Protein AF-A0AAU9XWK5-F1 (afdb_monomer)

pLDDT: mean 88.06, std 13.57, range [30.92, 97.56]

InterPro domains:
  IPR001293 Zinc finger, TRAF-type [PF02176] (166-225)
  IPR001293 Zinc finger, TRAF-type [PS50145] (111-158)
  IPR001293 Zinc finger, TRAF-type [PS50145] (166-219)
  IPR013083 Zinc finger, RING/FYVE/PHD-type [G3DSA:3.30.40.10] (8-119)
  IPR013083 Zinc finger, RING/FYVE/PHD-type [G3DSA:3.30.40.10] (120-169)
  IPR013083 Zinc finger, RING/FYVE/PHD-type [G3DSA:3.30.40.10] (170-231)
  IPR017907 Zinc finger, RING-type, conserved site [PS00518] (43-52)

Sequence (233 aa):
MAAERNIPELGGYDFEFISVVLKDFECPVCQLTMKDPIQIGGCGHRLCNICLESLFCLFSDFLFVCCCRQPLSRDKIFPDVAFCRQILDLKVKCSHVGCPWTGELRAVQEHQLECLFEMVECPNEGCEEKVTRRDVNNHKITECVWREVSCEYCRVSFIVKNKQQHHNVCQKFPVQCTNNCGLRNIPREKLLAHLRDRCPLTEIDCKYKNLGCQNAFPRTRTKSHLKSHTGSH

Secondary structure (DSSP, 8-state):
-----SS-SSSSB---BSSPPPGGGB-TTT-SB-SSEEEETTT--EEEHHHHHHHHHHS-TT--B-TTSPBP-GGGEEE-HHHHHHHHTSEEE-SSTT---EEEGGGHHHHHHH-TT-EEE--STT---EEETTTHHHIIIII-TT-EEE-TTT--EEEGGGHHHHHHH-TTSEE--TT--S---EEGGGHHHIIIII-TTSEEE-TTGGGT---EEEGGGHHHHHHHSTT--

Foldseek 3Di:
DDDPPPAPPAFAGDFAFPDDDDQLQAAPQPRYREDQWKAQQVPRHIGHPRSLVVLVVPDPDPLSADPVRDDGDPVRIGGPPVSNVVQQQTKGDAPQPPQPDIGGNVCNSVCVVVPQRDFDAAPQPPGRDTDGNVCNVVCQPPPPQSHWDADPFQRDIDRNVCVVVCLVPQQRRFAAAPLPLVGGGARNVCNVVCLPPPRQQRWDAQPCVVVPGGDTGGNVCNVVVCVVCVPVD

Organism: NCBI:txid46732

Solvent-accessible surface area (backbone atoms only — not comparable to full-atom values): 13760 Å² total; per-residue (Å²): 132,81,81,80,68,96,58,66,92,66,52,24,53,87,65,57,55,77,57,89,77,58,72,91,48,36,11,85,81,68,69,24,40,44,32,69,26,28,31,33,69,86,76,68,52,59,32,16,45,64,49,52,54,51,55,58,74,76,47,69,100,84,68,55,57,44,99,84,70,42,78,66,53,78,93,38,55,42,76,32,63,72,59,39,50,58,55,34,64,41,43,26,46,52,89,38,76,88,42,86,55,67,44,37,48,68,51,46,66,65,45,62,77,68,39,48,42,40,76,37,71,46,89,43,74,92,41,85,54,69,38,33,52,68,47,41,63,56,36,54,76,74,65,43,51,48,27,77,44,60,38,92,63,69,59,53,72,44,40,52,75,47,46,66,67,47,55,77,71,39,51,47,34,65,34,58,45,90,73,64,69,76,55,54,76,37,34,45,72,50,42,64,57,38,50,75,76,67,40,49,54,34,70,38,70,43,95,48,38,93,79,70,44,84,57,68,44,38,49,70,47,50,70,58,53,53,68,74,44,73,87,78,120

Nearest PDB structures (foldseek):
  3hcs-assembly1_A  TM=9.320E-01  e=1.630E-15  Homo sapiens
  5vo0-assembly1_D  TM=8.822E-01  e=3.285E-15  Danio rerio
  7l3l-assembly1_A  TM=8.408E-01  e=3.638E-12  Homo sapiens
  5vnz-assembly2_D  TM=9.033E-01  e=1.744E-08  Danio rerio
  3ztg-assembly1_B  TM=7.835E-01  e=3.162E-03  Homo sapiens

Structure (mmCIF, N/CA/C/O backbone):
data_AF-A0AAU9XWK5-F1
#
_entry.id   AF-A0AAU9XWK5-F1
#
loop_
_atom_site.group_PDB
_atom_site.id
_atom_site.type_symbol
_atom_site.label_atom_id
_atom_site.label_alt_id
_atom_site.label_comp_id
_atom_site.label_asym_id
_atom_site.label_entity_id
_atom_site.label_seq_id
_atom_site.pdbx_PDB_ins_code
_atom_site.Cartn_x
_atom_site.Cartn_y
_atom_site.Cartn_z
_atom_site.occupancy
_atom_site.B_iso_or_equiv
_atom_site.auth_seq_i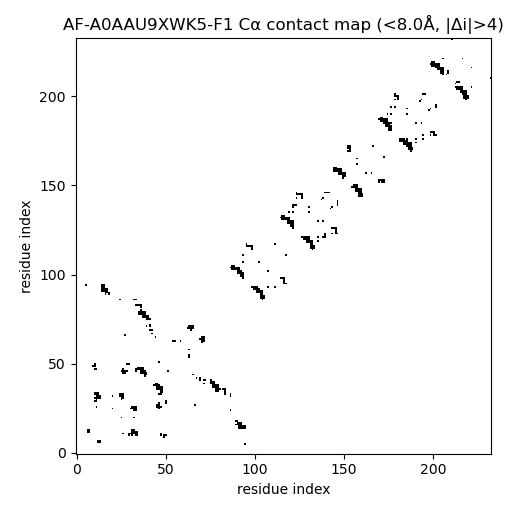d
_atom_site.auth_comp_id
_atom_site.auth_asym_id
_atom_site.auth_atom_id
_atom_site.pdbx_PDB_model_num
ATOM 1 N N . MET A 1 1 ? 3.457 9.914 8.153 1.00 32.53 1 MET A N 1
ATOM 2 C CA . MET A 1 1 ? 2.008 10.153 8.288 1.00 32.53 1 MET A CA 1
ATOM 3 C C . MET A 1 1 ? 1.425 8.845 8.790 1.00 32.53 1 MET A C 1
ATOM 5 O O . MET A 1 1 ? 1.633 7.833 8.137 1.00 32.53 1 MET A O 1
ATOM 9 N N . ALA A 1 2 ? 0.936 8.813 10.029 1.00 30.92 2 ALA A N 1
ATOM 10 C CA . ALA A 1 2 ? 0.584 7.570 10.711 1.00 30.92 2 ALA A CA 1
ATOM 11 C C . ALA A 1 2 ? -0.621 6.914 10.027 1.00 30.92 2 ALA A C 1
ATOM 13 O O . ALA A 1 2 ? -1.613 7.591 9.777 1.00 30.92 2 ALA A O 1
ATOM 14 N N . ALA A 1 3 ? -0.520 5.617 9.725 1.00 36.28 3 ALA A N 1
ATOM 15 C CA . ALA A 1 3 ? -1.668 4.811 9.338 1.00 36.28 3 ALA A CA 1
ATOM 16 C C . ALA A 1 3 ? -2.716 4.934 10.449 1.00 36.28 3 ALA A C 1
ATOM 18 O O . ALA A 1 3 ? -2.440 4.592 11.604 1.00 36.28 3 ALA A O 1
ATOM 19 N N . GLU A 1 4 ? -3.868 5.506 10.106 1.00 37.41 4 GLU A N 1
ATOM 20 C CA . GLU A 1 4 ? -5.014 5.649 10.993 1.00 37.41 4 GLU A CA 1
ATOM 21 C C . GLU A 1 4 ? -5.419 4.252 11.461 1.00 37.41 4 GLU A C 1
ATOM 23 O O . GLU A 1 4 ? -6.027 3.458 10.742 1.00 37.41 4 GLU A O 1
ATOM 28 N N . ARG A 1 5 ? -5.002 3.919 12.682 1.00 42.94 5 ARG A N 1
ATOM 29 C CA . ARG A 1 5 ? -5.463 2.734 13.389 1.00 42.94 5 ARG A CA 1
ATOM 30 C C . ARG A 1 5 ? -6.965 2.931 13.556 1.00 42.94 5 ARG A C 1
ATOM 32 O O . ARG A 1 5 ? -7.367 3.833 14.280 1.00 42.94 5 ARG A O 1
ATOM 39 N N . ASN A 1 6 ? -7.777 2.120 12.879 1.00 44.78 6 ASN A N 1
ATOM 40 C CA . ASN A 1 6 ? -9.242 2.113 12.983 1.00 44.78 6 ASN A CA 1
ATOM 41 C C . ASN A 1 6 ? -9.699 1.588 14.359 1.00 44.78 6 ASN A C 1
ATOM 43 O O . ASN A 1 6 ? -10.381 0.572 14.475 1.00 44.78 6 ASN A O 1
ATOM 47 N N . ILE A 1 7 ? -9.257 2.255 15.419 1.00 48.97 7 ILE A N 1
ATOM 48 C CA . ILE A 1 7 ? -9.802 2.178 16.761 1.00 48.97 7 ILE A CA 1
ATOM 49 C C . ILE A 1 7 ? -10.275 3.604 17.028 1.00 48.97 7 ILE A C 1
ATOM 51 O O . ILE A 1 7 ? -9.425 4.494 17.037 1.00 48.97 7 ILE A O 1
ATOM 55 N N . PRO A 1 8 ? -11.577 3.852 17.242 1.00 51.12 8 PRO A N 1
ATOM 56 C CA . PRO A 1 8 ? -12.050 5.193 17.557 1.00 51.12 8 PRO A CA 1
ATOM 57 C C . PRO A 1 8 ? -11.230 5.776 18.719 1.00 51.12 8 PRO A C 1
ATOM 59 O O . PRO A 1 8 ? -11.140 5.188 19.808 1.00 51.12 8 PRO A O 1
ATOM 62 N N . GLU A 1 9 ? -10.569 6.909 18.451 1.00 58.81 9 GLU A N 1
ATOM 63 C CA . GLU A 1 9 ? -9.772 7.649 19.439 1.00 58.81 9 GLU A CA 1
ATOM 64 C C . GLU A 1 9 ? -10.664 8.221 20.550 1.00 58.81 9 GLU A C 1
ATOM 66 O O . GLU A 1 9 ? -10.200 8.463 21.662 1.00 58.81 9 GLU A O 1
ATOM 71 N N . LEU A 1 10 ? -11.965 8.365 20.274 1.00 72.00 10 LEU A N 1
ATOM 72 C CA . LEU A 1 10 ? -12.962 8.926 21.174 1.00 72.00 10 LEU A CA 1
ATOM 73 C C . LEU A 1 10 ? -14.162 7.982 21.308 1.00 72.00 10 LEU A C 1
ATOM 75 O O . LEU A 1 10 ? -14.710 7.509 20.317 1.00 72.00 10 LEU A O 1
ATOM 79 N N . GLY A 1 11 ? -14.610 7.757 22.545 1.00 85.06 11 GLY A N 1
ATOM 80 C CA . GLY A 1 11 ? -15.842 7.020 22.830 1.00 85.06 11 GLY A CA 1
ATOM 81 C C . GLY A 1 11 ? -15.673 5.503 22.967 1.00 85.06 11 GLY A C 1
ATOM 82 O O . GLY A 1 11 ? -14.698 5.025 23.545 1.00 85.06 11 GLY A O 1
ATOM 83 N N . GLY A 1 12 ? -16.708 4.767 22.553 1.00 91.44 12 GLY A N 1
ATOM 84 C CA . GLY A 1 12 ? -16.797 3.307 22.644 1.00 91.44 12 GLY A CA 1
ATOM 85 C C . GLY A 1 12 ? -16.251 2.595 21.404 1.00 91.44 12 GLY A C 1
ATOM 86 O O . GLY A 1 12 ? -15.679 3.217 20.518 1.00 91.44 12 GLY A O 1
ATOM 87 N N . TYR A 1 13 ? -16.421 1.279 21.343 1.00 92.88 13 TYR A N 1
ATOM 88 C CA . TYR A 1 13 ? -16.067 0.456 20.194 1.00 92.88 13 TYR A CA 1
ATOM 89 C C . TYR A 1 13 ? -17.081 0.620 19.059 1.00 92.88 13 TYR A C 1
ATOM 91 O O . TYR A 1 13 ? -18.258 0.300 19.227 1.00 92.88 13 TYR A O 1
ATOM 99 N N . ASP A 1 14 ? -16.591 1.057 17.902 1.00 91.00 14 ASP A N 1
ATOM 100 C CA . ASP A 1 14 ? -17.349 1.195 16.657 1.00 91.00 14 ASP A CA 1
ATOM 101 C C . ASP A 1 14 ? -16.942 0.084 15.676 1.00 91.00 14 ASP A C 1
ATOM 103 O O . ASP A 1 14 ? -16.114 0.265 14.784 1.00 91.00 14 ASP A O 1
ATOM 107 N N . PHE A 1 15 ? -17.447 -1.122 15.929 1.00 92.44 15 PHE A N 1
ATOM 108 C CA . PHE A 1 15 ? -17.231 -2.292 15.079 1.00 92.44 15 PHE A CA 1
ATOM 109 C C . PHE A 1 15 ? -18.569 -2.909 14.692 1.00 92.44 15 PHE A C 1
ATOM 111 O O . PHE A 1 15 ? -19.551 -2.827 15.429 1.00 92.44 15 PHE A O 1
ATOM 118 N N . GLU A 1 16 ? -18.591 -3.611 13.562 1.00 92.94 16 GLU A N 1
ATOM 119 C CA . GLU A 1 16 ? -19.740 -4.429 13.197 1.00 92.94 16 GLU A CA 1
ATOM 120 C C . GLU A 1 16 ? -19.721 -5.734 14.010 1.00 92.94 16 GLU A C 1
ATOM 122 O O . GLU A 1 16 ? -18.931 -6.650 13.751 1.00 92.94 16 GLU A O 1
ATOM 127 N N . PHE A 1 17 ? -20.587 -5.816 15.020 1.00 94.06 17 PHE A N 1
ATOM 128 C CA . PHE A 1 17 ? -20.754 -7.007 15.851 1.00 94.06 17 PHE A CA 1
ATOM 129 C C . PHE A 1 17 ? -21.547 -8.093 15.115 1.00 94.06 17 PHE A C 1
ATOM 131 O O . PHE A 1 17 ? -22.505 -7.818 14.397 1.00 94.06 17 PHE A O 1
ATOM 138 N N . ILE A 1 18 ? -21.151 -9.353 15.306 1.00 92.75 18 ILE A N 1
ATOM 139 C CA . ILE A 1 18 ? -21.811 -10.506 14.669 1.00 92.75 18 ILE A CA 1
ATOM 140 C C . ILE A 1 18 ? -23.158 -10.797 15.334 1.00 92.75 18 ILE A C 1
ATOM 142 O O . ILE A 1 18 ? -24.130 -11.151 14.670 1.00 92.75 18 ILE A O 1
ATOM 146 N N . SER A 1 19 ? -23.200 -10.684 16.659 1.00 87.50 19 SER A N 1
ATOM 147 C CA . SER A 1 19 ? -24.406 -10.837 17.464 1.00 87.50 19 SER A CA 1
ATOM 148 C C . SER A 1 19 ? -24.965 -9.474 17.847 1.00 87.50 19 SER A C 1
ATOM 150 O O . SER A 1 19 ? -24.207 -8.523 18.027 1.00 87.50 19 SER A O 1
ATOM 152 N N . VAL A 1 20 ? -26.282 -9.406 18.048 1.00 85.31 20 VAL A N 1
ATOM 153 C CA . VAL A 1 20 ? -26.932 -8.217 18.611 1.00 85.31 20 VAL A CA 1
ATOM 154 C C . VAL A 1 20 ? -26.298 -7.908 19.966 1.00 85.31 20 VAL 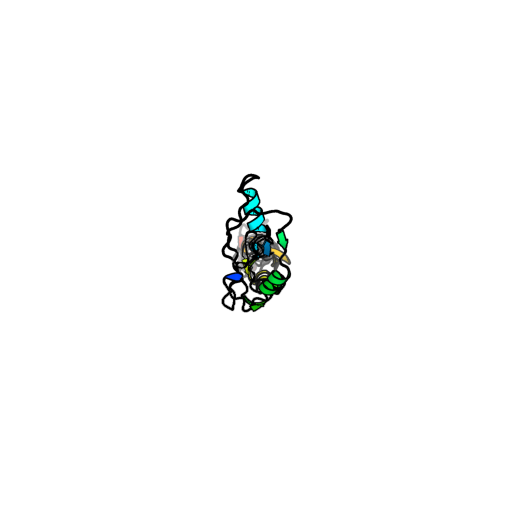A C 1
ATOM 156 O O . VAL A 1 20 ? -26.318 -8.744 20.871 1.00 85.31 20 VAL A O 1
ATOM 159 N N . VAL A 1 21 ? -25.714 -6.718 20.085 1.00 86.31 21 VAL A N 1
ATOM 160 C CA . VAL A 1 21 ? -25.165 -6.222 21.346 1.00 86.31 21 VAL A CA 1
ATOM 161 C C . VAL A 1 21 ? -26.333 -5.846 22.252 1.00 86.31 21 VAL A C 1
ATOM 163 O O . VAL A 1 21 ? -27.292 -5.207 21.822 1.00 86.31 21 VAL A O 1
ATOM 166 N N . LEU A 1 22 ? -26.290 -6.294 23.505 1.00 88.25 22 LEU A N 1
ATOM 167 C CA . LEU A 1 22 ? -27.306 -5.922 24.485 1.00 88.25 22 LEU A CA 1
ATOM 168 C C . LEU A 1 22 ? -27.166 -4.435 24.813 1.00 88.25 22 LEU A C 1
ATOM 170 O O . LEU A 1 22 ? -26.053 -3.957 25.011 1.00 88.25 22 LEU A O 1
ATOM 174 N N . LYS A 1 23 ? -28.289 -3.727 24.969 1.00 85.69 23 LYS A N 1
ATOM 175 C CA . LYS A 1 23 ? -28.291 -2.296 25.330 1.00 85.69 23 LYS A CA 1
ATOM 176 C C . LYS A 1 23 ? -27.493 -1.986 26.597 1.00 85.69 23 LYS A C 1
ATOM 178 O O . LYS A 1 23 ? -26.931 -0.908 26.719 1.00 85.69 23 LYS A O 1
ATOM 183 N N . ASP A 1 24 ? -27.389 -2.945 27.514 1.00 88.69 24 ASP A N 1
ATOM 184 C CA . ASP A 1 24 ? -26.611 -2.802 28.749 1.00 88.69 24 ASP A CA 1
ATOM 185 C C . ASP A 1 24 ? -25.104 -2.606 28.499 1.00 88.69 24 ASP A C 1
ATOM 187 O O . ASP A 1 24 ? -24.392 -2.129 29.381 1.00 88.69 24 ASP A O 1
ATOM 191 N N . PHE A 1 25 ? -24.614 -2.968 27.308 1.00 92.50 25 PHE A N 1
ATOM 192 C CA . PHE A 1 25 ? -23.223 -2.829 26.874 1.00 92.50 25 PHE A CA 1
ATOM 193 C C . PHE A 1 25 ? -22.971 -1.487 26.180 1.00 92.50 25 PHE A C 1
ATOM 195 O O . PHE A 1 25 ? -21.814 -1.125 25.970 1.00 92.50 25 PHE A O 1
ATOM 202 N N . GLU A 1 26 ? -24.019 -0.729 25.854 1.00 92.81 26 GLU A N 1
ATOM 203 C CA . GLU A 1 26 ? -23.918 0.569 25.195 1.00 92.81 26 GLU A CA 1
ATOM 204 C C . GLU A 1 26 ? -23.666 1.681 26.213 1.00 92.81 26 GLU A C 1
ATOM 206 O O . GLU A 1 26 ? -24.309 1.782 27.258 1.00 92.81 26 GLU A O 1
ATOM 211 N N . CYS A 1 27 ? -22.722 2.562 25.900 1.00 91.75 27 CYS A N 1
ATOM 212 C CA . CYS A 1 27 ? -22.455 3.726 26.723 1.00 91.75 27 CYS A CA 1
ATOM 213 C C . CYS A 1 27 ? -23.606 4.739 26.601 1.00 91.75 27 CYS A C 1
ATOM 215 O O . CYS A 1 27 ? -23.895 5.182 25.490 1.00 91.75 27 CYS A O 1
ATOM 217 N N . PRO A 1 28 ? -24.173 5.246 27.710 1.00 88.19 28 PRO A N 1
ATOM 218 C CA . PRO A 1 28 ? -25.231 6.260 27.654 1.00 88.19 28 PRO A CA 1
ATOM 219 C C . PRO A 1 28 ? -24.813 7.598 27.020 1.00 88.19 28 PRO A C 1
ATOM 221 O O . PRO A 1 28 ? -25.671 8.405 26.678 1.00 88.19 28 PRO A O 1
ATOM 224 N N . VAL A 1 29 ? -23.504 7.858 26.908 1.00 87.25 29 VAL A N 1
ATOM 225 C CA . VAL A 1 29 ? -22.950 9.122 26.398 1.00 87.25 29 VAL A CA 1
ATOM 226 C C . VAL A 1 29 ? -22.653 9.034 24.903 1.00 87.25 29 VAL A C 1
ATOM 228 O O . VAL A 1 29 ? -23.175 9.835 24.137 1.00 87.25 29 VAL A O 1
ATOM 231 N N . CYS A 1 30 ? -21.820 8.076 24.480 1.00 90.00 30 CYS A N 1
ATOM 232 C CA . CYS A 1 30 ? -21.438 7.937 23.070 1.00 90.00 30 CYS A CA 1
ATOM 233 C C . CYS A 1 30 ? -22.330 6.979 22.274 1.00 90.00 30 CYS A C 1
ATOM 235 O O . CYS A 1 30 ? -22.186 6.924 21.061 1.00 90.00 30 CYS A O 1
ATOM 237 N N . GLN A 1 31 ? -23.227 6.235 22.934 1.00 90.50 31 GLN A N 1
ATOM 238 C CA . GLN A 1 31 ? -24.150 5.268 22.317 1.00 90.50 31 GLN A CA 1
ATOM 239 C C . GLN A 1 31 ? -23.459 4.128 21.548 1.00 90.50 31 GLN A C 1
ATOM 241 O O . GLN A 1 31 ? -24.086 3.430 20.761 1.00 90.50 31 GLN A O 1
ATOM 246 N N . LEU A 1 32 ? -22.168 3.917 21.808 1.00 92.88 32 LEU A N 1
ATOM 247 C CA . LEU A 1 32 ? -21.373 2.809 21.280 1.00 92.88 32 LEU A CA 1
ATOM 248 C C . LEU A 1 32 ? -21.137 1.762 22.371 1.00 92.88 32 LEU A C 1
ATOM 250 O O . LEU A 1 32 ? -21.211 2.075 23.564 1.00 92.88 32 LEU A O 1
ATOM 254 N N . THR A 1 33 ? -20.778 0.539 21.976 1.00 94.00 33 THR A N 1
ATOM 255 C CA . THR A 1 33 ? -20.351 -0.515 22.908 1.00 94.00 33 THR A CA 1
ATOM 256 C C . THR A 1 33 ? -19.212 0.002 23.788 1.00 94.00 33 THR A C 1
ATOM 258 O O . THR A 1 33 ? -18.216 0.514 23.280 1.00 94.00 33 THR A O 1
ATOM 261 N N . MET A 1 34 ? -19.341 -0.084 25.111 1.00 94.31 34 MET A N 1
ATOM 262 C CA . MET A 1 34 ? -18.431 0.600 26.032 1.00 94.31 34 MET A CA 1
ATOM 263 C C . MET A 1 34 ? -16.969 0.168 25.860 1.00 94.31 34 MET A C 1
ATOM 265 O O . MET A 1 34 ? -16.649 -1.015 25.878 1.00 94.31 34 MET A O 1
ATOM 269 N N . LYS A 1 35 ? -16.064 1.143 25.763 1.00 93.62 35 LYS A N 1
ATOM 270 C CA . LYS A 1 35 ? -14.610 0.945 25.771 1.00 93.62 35 LYS A CA 1
ATOM 271 C C . LYS A 1 35 ? -14.056 1.407 27.109 1.00 93.62 35 LYS A C 1
ATOM 273 O O . LYS A 1 35 ? -14.412 2.494 27.567 1.00 93.62 35 LYS A O 1
ATOM 278 N N . ASP A 1 36 ? -13.218 0.576 27.724 1.00 93.38 36 ASP A N 1
ATOM 279 C CA . ASP A 1 36 ? -12.669 0.802 29.066 1.00 93.38 36 ASP A CA 1
ATOM 280 C C . ASP A 1 36 ? -13.770 1.228 30.064 1.00 93.38 36 ASP A C 1
ATOM 282 O O . ASP A 1 36 ? -13.761 2.360 30.558 1.00 93.38 36 ASP A O 1
ATOM 286 N N . PRO A 1 37 ? -14.790 0.375 30.298 1.00 94.88 37 PRO A N 1
ATOM 287 C CA . PRO A 1 37 ? -15.948 0.743 31.099 1.00 94.88 37 PRO A CA 1
ATOM 288 C C . PRO A 1 37 ? -15.548 1.061 32.541 1.00 94.88 37 PRO A C 1
ATOM 290 O O . PRO A 1 37 ? -14.837 0.297 33.198 1.00 94.88 37 PRO A O 1
ATOM 293 N N . ILE A 1 38 ? -16.073 2.166 33.054 1.00 93.00 38 ILE A N 1
ATOM 294 C CA . ILE A 1 38 ? -16.048 2.510 34.474 1.00 93.00 38 ILE A CA 1
ATOM 295 C C . ILE A 1 38 ? -17.432 2.267 35.066 1.00 93.00 38 ILE A C 1
ATOM 297 O O . ILE A 1 38 ? -18.440 2.417 34.375 1.00 93.00 38 ILE A O 1
ATOM 301 N N . GLN A 1 39 ? -17.490 1.898 36.341 1.00 93.25 39 GLN A N 1
ATOM 302 C CA . GLN A 1 39 ? -18.717 1.765 37.113 1.00 93.25 39 GLN A CA 1
ATOM 303 C C . GLN A 1 39 ? -18.740 2.811 38.228 1.00 93.25 39 GLN A C 1
ATOM 305 O O . GLN A 1 39 ? -17.781 2.977 38.985 1.00 93.25 39 GLN A O 1
ATOM 310 N N . ILE A 1 40 ? -19.872 3.502 38.351 1.00 89.44 40 ILE A N 1
ATOM 311 C CA . ILE A 1 40 ? -20.119 4.462 39.424 1.00 89.44 40 ILE A CA 1
ATOM 312 C C . ILE A 1 40 ? -20.741 3.709 40.600 1.00 89.44 40 ILE A C 1
ATOM 314 O O . ILE A 1 40 ? -21.925 3.377 40.581 1.00 89.44 40 ILE A O 1
ATOM 318 N N . GLY A 1 41 ? -19.975 3.467 41.660 1.00 85.69 41 GLY A N 1
ATOM 319 C CA . GLY A 1 41 ? -20.411 2.703 42.832 1.00 85.69 41 GLY A CA 1
ATOM 320 C C . GLY A 1 41 ? -21.619 3.300 43.564 1.00 85.69 41 GLY A C 1
ATOM 321 O O . GLY A 1 41 ? -22.359 2.574 44.216 1.00 85.69 41 GLY A O 1
ATOM 322 N N . GLY A 1 42 ? -21.867 4.609 43.428 1.00 82.38 42 GLY A N 1
ATOM 323 C CA . GLY A 1 42 ? -23.034 5.268 44.024 1.00 82.38 42 GLY A CA 1
ATOM 324 C C . GLY A 1 42 ? -24.382 4.889 43.395 1.00 82.38 42 GLY A C 1
ATOM 325 O O . GLY A 1 42 ? -25.404 4.994 44.064 1.00 82.38 42 GLY A O 1
ATOM 326 N N . CYS A 1 43 ? -24.405 4.459 42.129 1.00 86.25 43 CYS A N 1
ATOM 327 C CA . CYS A 1 43 ? -25.651 4.197 41.396 1.00 86.25 43 CYS A CA 1
ATOM 328 C C . CYS A 1 43 ? -25.598 2.998 40.436 1.00 86.25 43 CYS A C 1
ATOM 330 O O . CYS A 1 43 ? -26.586 2.725 39.761 1.00 86.25 43 CYS A O 1
ATOM 332 N N . GLY A 1 44 ? -24.456 2.318 40.322 1.00 87.19 44 GLY A N 1
ATOM 333 C CA . GLY A 1 44 ? -24.253 1.135 39.486 1.00 87.19 44 GLY A CA 1
ATOM 334 C C . GLY A 1 44 ? -24.153 1.384 37.977 1.00 87.19 44 GLY A C 1
ATOM 335 O O . GLY A 1 44 ? -23.945 0.424 37.242 1.00 87.19 44 GLY A O 1
ATOM 336 N N . HIS A 1 45 ? -24.277 2.628 37.504 1.00 89.25 45 HIS A N 1
ATOM 337 C CA . HIS A 1 45 ? -24.220 2.942 36.073 1.00 89.25 45 HIS A CA 1
ATOM 338 C C . HIS A 1 45 ? -22.809 2.786 35.509 1.00 89.25 45 HIS A C 1
ATOM 340 O O . HIS A 1 45 ? -21.819 3.016 36.212 1.00 89.25 45 HIS A O 1
ATOM 346 N N . ARG A 1 46 ? -22.748 2.437 34.221 1.00 92.56 46 ARG A N 1
ATOM 347 C CA . ARG A 1 46 ? -21.509 2.239 33.473 1.00 92.56 46 ARG A CA 1
ATOM 348 C C . ARG A 1 46 ? -21.410 3.187 32.288 1.00 92.56 46 ARG A C 1
ATOM 350 O O . ARG A 1 46 ? -22.419 3.538 31.680 1.00 92.56 46 ARG A O 1
ATOM 357 N N . LEU A 1 47 ? -20.190 3.604 31.975 1.00 91.69 47 LEU A N 1
ATOM 358 C CA . LEU A 1 47 ? -19.866 4.410 30.801 1.00 91.69 47 LEU A CA 1
ATOM 359 C C . LEU A 1 47 ? -18.403 4.202 30.401 1.00 91.69 47 LEU A C 1
ATOM 361 O O . LEU A 1 47 ? -17.626 3.657 31.179 1.00 91.69 47 LEU A O 1
ATOM 365 N N . CYS A 1 48 ? -18.012 4.637 29.202 1.00 93.06 48 CYS A N 1
ATOM 366 C CA . CYS A 1 48 ? -16.604 4.628 28.808 1.00 93.06 48 CYS A CA 1
ATOM 367 C C . CYS A 1 48 ? -15.793 5.581 29.693 1.00 93.06 48 CYS A C 1
ATOM 369 O O . CYS A 1 48 ? -16.268 6.678 30.003 1.00 93.06 48 CYS A O 1
ATOM 371 N N . ASN A 1 49 ? -14.545 5.224 29.999 1.00 91.44 49 ASN A N 1
ATOM 372 C CA . ASN A 1 49 ? -13.626 6.094 30.734 1.00 91.44 49 ASN A CA 1
ATOM 373 C C . ASN A 1 49 ? -13.501 7.490 30.088 1.00 91.44 49 ASN A C 1
ATOM 375 O O . ASN A 1 49 ? -13.714 8.509 30.735 1.00 91.44 49 ASN A O 1
ATOM 379 N N . ILE A 1 50 ? -13.282 7.545 28.769 1.00 89.69 50 ILE A N 1
ATOM 380 C CA . ILE A 1 50 ? -13.155 8.813 28.023 1.00 89.69 50 ILE A CA 1
ATOM 381 C C . ILE A 1 50 ? -14.453 9.636 28.072 1.00 89.69 50 ILE A C 1
ATOM 383 O O . ILE A 1 50 ? -14.417 10.865 28.155 1.00 89.69 50 ILE A O 1
ATOM 387 N N . CYS A 1 51 ? -15.614 8.976 28.045 1.00 87.94 51 CYS A N 1
ATOM 388 C CA . CYS A 1 51 ? -16.903 9.657 28.154 1.00 87.94 51 CYS A CA 1
ATOM 389 C C . CYS A 1 51 ? -17.115 10.250 29.550 1.00 87.94 51 CYS A C 1
ATOM 391 O O . CYS A 1 51 ? -17.670 11.340 29.657 1.00 87.94 51 CYS A O 1
ATOM 393 N N . LEU A 1 52 ? -16.656 9.570 30.605 1.00 86.31 52 LEU A N 1
ATOM 394 C CA . LEU A 1 52 ? -16.690 10.106 31.963 1.00 86.31 52 LEU A CA 1
ATOM 395 C C . LEU A 1 52 ? -15.783 11.336 32.086 1.00 86.31 52 LEU A C 1
ATOM 397 O O . LEU A 1 52 ? -16.226 12.368 32.580 1.00 86.31 52 LEU A O 1
ATOM 401 N N . GLU A 1 53 ? -14.543 11.245 31.604 1.00 83.88 53 GLU A N 1
ATOM 402 C CA . GLU A 1 53 ? -13.600 12.371 31.619 1.00 83.88 53 GLU A CA 1
ATOM 403 C C . GLU A 1 53 ? -14.143 13.576 30.841 1.00 83.88 53 GLU A C 1
ATOM 405 O O . GLU A 1 53 ? -14.065 14.711 31.304 1.00 83.88 53 GLU A O 1
ATOM 410 N N . SER A 1 54 ? -14.814 13.332 29.713 1.00 82.25 54 SER A N 1
ATOM 411 C CA . SER A 1 54 ? -15.477 14.391 28.943 1.00 82.25 54 SER A CA 1
ATOM 412 C C . SER A 1 54 ? -16.586 15.086 29.744 1.00 82.25 54 SER A C 1
ATOM 414 O O . SER A 1 54 ? -16.721 16.306 29.676 1.00 82.25 54 SER A O 1
ATOM 416 N N . LEU A 1 55 ? -17.360 14.341 30.544 1.00 77.19 55 LEU A N 1
ATOM 417 C CA . LEU A 1 55 ? -18.347 14.931 31.455 1.00 77.19 55 LEU A CA 1
ATOM 418 C C . LEU A 1 55 ? -17.673 15.755 32.560 1.00 77.19 55 LEU A C 1
ATOM 420 O O . LEU A 1 55 ? -18.201 16.799 32.934 1.00 77.19 55 LEU A O 1
ATOM 424 N N . PHE A 1 56 ? -16.500 15.345 33.053 1.00 74.50 56 PHE A N 1
ATOM 425 C CA . PHE A 1 56 ? -15.747 16.152 34.016 1.00 74.50 56 PHE A CA 1
ATOM 426 C C . PHE A 1 56 ? -15.251 17.475 33.425 1.00 74.50 56 PHE A C 1
ATOM 428 O O . PHE A 1 56 ? -15.242 18.482 34.125 1.00 74.50 56 PHE A O 1
ATOM 435 N N . CYS A 1 57 ? -14.867 17.500 32.148 1.00 68.12 57 CYS A N 1
ATOM 436 C CA . CYS A 1 57 ? -14.368 18.712 31.497 1.00 68.12 57 CYS A CA 1
ATOM 437 C C . CYS A 1 57 ? -15.461 19.739 31.156 1.00 68.12 57 CYS A C 1
ATOM 439 O O . CYS A 1 57 ? -15.164 20.927 31.053 1.00 68.12 57 CYS A O 1
ATOM 441 N N . LEU A 1 58 ? -16.707 19.305 30.942 1.00 62.03 58 LEU A N 1
ATOM 442 C CA . LEU A 1 58 ? -17.790 20.171 30.452 1.00 62.03 58 LEU A CA 1
ATOM 443 C C . LEU A 1 58 ? -18.587 20.874 31.561 1.00 62.03 58 LEU A C 1
ATOM 445 O O . LEU A 1 58 ? -19.285 21.849 31.281 1.00 62.03 58 LEU A O 1
ATOM 449 N N . PHE A 1 59 ? -18.495 20.409 32.807 1.00 60.28 59 PHE A N 1
ATOM 450 C CA . PHE A 1 59 ? -19.262 20.948 33.930 1.00 60.28 59 PHE A CA 1
ATOM 451 C C . PHE A 1 59 ? -18.322 21.453 35.034 1.00 60.28 59 PHE A C 1
ATOM 453 O O . PHE A 1 59 ? -17.407 20.751 35.449 1.00 60.28 59 PHE A O 1
ATOM 460 N N . SER A 1 60 ? -18.546 22.687 35.503 1.00 54.75 60 SER A N 1
ATOM 461 C CA . SER A 1 60 ? -17.798 23.286 36.621 1.00 54.75 60 SER A CA 1
ATOM 462 C C . SER A 1 60 ? -18.003 22.488 37.920 1.00 54.75 60 SER A C 1
ATOM 464 O O . SER A 1 60 ? -19.045 21.854 38.098 1.00 54.75 60 SER A O 1
ATOM 466 N N . ASP A 1 61 ? -17.014 22.571 38.821 1.00 54.94 61 ASP A N 1
ATOM 467 C CA . ASP A 1 61 ? -16.733 21.739 40.013 1.00 54.94 61 ASP A CA 1
ATOM 468 C C . ASP A 1 61 ? -17.888 21.327 40.958 1.00 54.94 61 ASP A C 1
ATOM 470 O O . ASP A 1 61 ? -17.665 20.540 41.875 1.00 54.94 61 ASP A O 1
ATOM 474 N N . PHE A 1 62 ? -19.121 21.806 40.780 1.00 50.00 62 PHE A N 1
ATOM 475 C CA . PHE A 1 62 ? -20.190 21.679 41.778 1.00 50.00 62 PHE A CA 1
ATOM 476 C C . PHE A 1 62 ? -21.444 20.896 41.353 1.00 50.00 62 PHE A C 1
ATOM 478 O O . PHE A 1 62 ? -22.320 20.687 42.190 1.00 50.00 62 PHE A O 1
ATOM 485 N N . LEU A 1 63 ? -21.552 20.417 40.108 1.00 54.09 63 LEU A N 1
ATOM 486 C CA . LEU A 1 63 ? -22.765 19.744 39.599 1.00 54.09 63 LEU A CA 1
ATOM 487 C C . LEU A 1 63 ? -22.447 18.499 38.751 1.00 54.09 63 LEU A C 1
ATOM 489 O O . LEU A 1 63 ? -23.037 18.277 37.694 1.00 54.09 63 LEU A O 1
ATOM 493 N N . PHE A 1 64 ? -21.529 17.646 39.213 1.00 62.09 64 PHE A N 1
ATOM 494 C CA . PHE A 1 64 ? -21.299 16.355 38.564 1.00 62.09 64 PHE A CA 1
ATOM 495 C C . PHE A 1 64 ? -22.444 15.402 38.864 1.00 62.09 64 PHE A C 1
ATOM 497 O O . PHE A 1 64 ? -22.600 14.890 39.974 1.00 62.09 64 PHE A O 1
ATOM 504 N N . VAL A 1 65 ? -23.257 15.180 37.845 1.00 63.09 65 VAL A N 1
ATOM 505 C CA . VAL A 1 65 ? -24.514 14.473 37.972 1.00 63.09 65 VAL A CA 1
ATOM 506 C C . VAL A 1 65 ? -24.501 13.310 36.985 1.00 63.09 65 VAL A C 1
ATOM 508 O O . VAL A 1 65 ? -24.388 13.498 35.777 1.00 63.09 65 VAL A O 1
ATOM 511 N N . CYS A 1 66 ? -24.590 12.089 37.513 1.00 67.94 66 CYS A N 1
ATOM 512 C CA . CYS A 1 66 ? -24.741 10.876 36.713 1.00 67.94 66 CYS A CA 1
ATOM 513 C C . CYS A 1 66 ? -26.010 10.963 35.840 1.00 67.94 66 CYS A C 1
ATOM 515 O O . CYS A 1 66 ? -26.934 11.711 36.160 1.00 67.94 66 CYS A O 1
ATOM 517 N N . CYS A 1 67 ? -26.136 10.137 34.797 1.00 72.12 67 CYS A N 1
ATOM 518 C CA . CYS A 1 67 ? -27.364 10.036 33.996 1.00 72.12 67 CYS A CA 1
ATOM 519 C C . CYS A 1 67 ? -28.629 9.769 34.841 1.00 72.12 67 CYS A C 1
ATOM 521 O O . CYS A 1 67 ? -29.727 10.158 34.452 1.00 72.12 67 CYS A O 1
ATOM 523 N N . CYS A 1 68 ? -28.481 9.185 36.035 1.00 74.31 68 CYS A N 1
ATOM 524 C CA . CYS A 1 68 ? -29.554 8.979 37.014 1.00 74.31 68 CYS A CA 1
ATOM 525 C C . CYS A 1 68 ? -29.760 10.129 38.017 1.00 74.31 68 CYS A C 1
ATOM 527 O O . CYS A 1 68 ? -30.422 9.964 39.040 1.00 74.31 68 CYS A O 1
ATOM 529 N N . ARG A 1 69 ? -29.179 11.297 37.747 1.00 75.00 69 ARG A N 1
ATOM 530 C CA . ARG A 1 69 ? -29.233 12.500 38.582 1.00 75.00 69 ARG A CA 1
ATOM 531 C C . ARG A 1 69 ? -28.567 12.403 39.963 1.00 75.00 69 ARG A C 1
ATOM 533 O O . ARG A 1 69 ? -28.804 13.247 40.822 1.00 75.00 69 ARG A O 1
ATOM 540 N N . GLN A 1 70 ? -27.722 11.393 40.172 1.00 74.94 70 GLN A N 1
ATOM 541 C CA . GLN A 1 70 ? -26.989 11.195 41.425 1.00 74.94 70 GLN A CA 1
ATOM 542 C C . GLN A 1 70 ? -25.643 11.940 41.425 1.00 74.94 70 GLN A C 1
ATOM 544 O O . GLN A 1 70 ? -24.991 11.972 40.375 1.00 74.94 70 GLN A O 1
ATOM 549 N N . PRO A 1 71 ? -25.195 12.486 42.575 1.00 74.25 71 PRO A N 1
ATOM 550 C CA . PRO A 1 71 ? -23.885 13.119 42.694 1.00 74.25 71 PRO A CA 1
ATOM 551 C C . PRO A 1 71 ? -22.756 12.137 42.371 1.00 74.25 71 PRO A C 1
ATOM 553 O O . PRO A 1 71 ? -22.721 11.020 42.897 1.00 74.25 71 PRO A O 1
ATOM 556 N N . LEU A 1 72 ? -21.814 12.557 41.532 1.00 75.06 72 LEU A N 1
ATOM 557 C CA . LEU A 1 72 ? -20.596 11.801 41.260 1.00 75.06 72 LEU A CA 1
ATOM 558 C C . LEU A 1 72 ? -19.523 12.165 42.290 1.00 75.06 72 LEU A C 1
ATOM 560 O O . LEU A 1 72 ? -19.184 13.329 42.471 1.00 75.06 72 LEU A O 1
ATOM 564 N N . SER A 1 73 ? -18.958 11.153 42.943 1.00 77.94 73 SER A N 1
ATOM 565 C CA . SER A 1 73 ? -17.762 11.279 43.781 1.00 77.94 73 SER A CA 1
ATOM 566 C C . SER A 1 73 ? -16.655 10.472 43.123 1.00 77.94 73 SER A C 1
ATOM 568 O O . SER A 1 73 ? -16.863 9.296 42.818 1.00 77.94 73 SER A O 1
ATOM 570 N N . ARG A 1 74 ? -15.494 11.099 42.892 1.00 79.19 74 ARG A N 1
ATOM 571 C CA . ARG A 1 74 ? -14.340 10.452 42.245 1.00 79.19 74 ARG A CA 1
ATOM 572 C C . ARG A 1 74 ? -13.885 9.202 43.007 1.00 79.19 74 ARG A C 1
ATOM 574 O O . ARG A 1 74 ? -13.531 8.216 42.376 1.00 79.19 74 ARG A O 1
ATOM 581 N N . ASP A 1 75 ? -14.019 9.194 44.333 1.00 83.81 75 ASP A N 1
ATOM 582 C CA . ASP A 1 75 ? -13.686 8.051 45.198 1.00 83.81 75 ASP A CA 1
ATOM 583 C C . ASP A 1 75 ? -14.615 6.840 45.018 1.00 83.81 75 ASP A C 1
ATOM 585 O O . ASP A 1 75 ? -14.335 5.754 45.519 1.00 83.81 75 ASP A O 1
ATOM 589 N N . LYS A 1 76 ? -15.749 7.018 44.328 1.00 85.56 76 LYS A N 1
ATOM 590 C CA . LYS A 1 76 ? -16.735 5.966 44.048 1.00 85.56 76 LYS A CA 1
ATOM 591 C C . LYS A 1 76 ? -16.731 5.531 42.583 1.00 85.56 76 LYS A C 1
ATOM 593 O O . LYS A 1 76 ? -17.720 4.956 42.130 1.00 85.56 76 LYS A O 1
ATOM 598 N N . ILE A 1 77 ? -15.675 5.828 41.833 1.00 89.50 77 ILE A N 1
ATOM 599 C CA . ILE A 1 77 ? -15.549 5.480 40.417 1.00 89.50 77 ILE A CA 1
ATOM 600 C C . ILE A 1 77 ? -14.457 4.434 40.271 1.00 89.50 77 ILE A C 1
ATOM 602 O O . ILE A 1 77 ? -13.320 4.649 40.681 1.00 89.50 77 ILE A O 1
ATOM 606 N N . PHE A 1 78 ? -14.808 3.301 39.668 1.00 92.25 78 PHE A N 1
ATOM 607 C CA . PHE A 1 78 ? -13.907 2.162 39.555 1.00 92.25 78 PHE A CA 1
ATOM 608 C C . PHE A 1 78 ? -13.930 1.602 38.133 1.00 92.25 78 PHE A C 1
ATOM 610 O O . PHE A 1 78 ? -15.008 1.516 37.544 1.00 92.25 78 PHE A O 1
ATOM 617 N N . PRO A 1 79 ? -12.784 1.184 37.569 1.00 94.00 79 PRO A N 1
ATOM 618 C CA . PRO A 1 79 ? -12.772 0.405 36.336 1.00 94.00 79 PRO A CA 1
ATOM 619 C C . PRO A 1 79 ? -13.550 -0.902 36.522 1.00 94.00 79 PRO A C 1
ATOM 621 O O . PRO A 1 79 ? -13.259 -1.677 37.436 1.00 94.00 79 PRO A O 1
ATOM 624 N N . ASP A 1 80 ? -14.513 -1.178 35.646 1.00 95.50 80 ASP A N 1
ATOM 625 C CA . ASP A 1 80 ? -15.278 -2.424 35.682 1.00 95.50 80 ASP A CA 1
ATOM 626 C C . ASP A 1 80 ? -14.579 -3.487 34.830 1.00 95.50 80 ASP A C 1
ATOM 628 O O . ASP A 1 80 ? -14.916 -3.746 33.674 1.00 95.50 80 ASP A O 1
ATOM 632 N N . VAL A 1 81 ? -13.547 -4.099 35.412 1.00 94.62 81 VAL A N 1
ATOM 633 C CA . VAL A 1 81 ? -12.720 -5.108 34.732 1.00 94.62 81 VAL A CA 1
ATOM 634 C C . VAL A 1 81 ? -13.540 -6.340 34.336 1.00 94.62 81 VAL A C 1
ATOM 636 O O . VAL A 1 81 ? -13.285 -6.938 33.291 1.00 94.62 81 VAL A O 1
ATOM 639 N N . ALA A 1 82 ? -14.521 -6.735 35.153 1.00 94.62 82 ALA A N 1
ATOM 640 C CA . ALA A 1 82 ? -15.368 -7.887 34.861 1.00 94.62 82 ALA A CA 1
ATOM 641 C C . ALA A 1 82 ? -16.258 -7.615 33.643 1.00 94.62 82 ALA A C 1
ATOM 643 O O . ALA A 1 82 ? -16.318 -8.442 32.734 1.00 94.62 82 ALA A O 1
ATOM 644 N N . PHE A 1 83 ? -16.879 -6.437 33.590 1.00 94.31 83 PHE A N 1
ATOM 645 C CA . PHE A 1 83 ? -17.701 -6.026 32.458 1.00 94.31 83 PHE A CA 1
ATOM 646 C C . PHE A 1 83 ? -16.874 -5.783 31.192 1.00 94.31 83 PHE A C 1
ATOM 648 O O . PHE A 1 83 ? -17.269 -6.200 30.106 1.00 94.31 83 PHE A O 1
ATOM 655 N N . CYS A 1 84 ? -15.677 -5.206 31.331 1.00 94.38 84 CYS A N 1
ATOM 656 C CA . CYS A 1 84 ? -14.734 -5.045 30.225 1.00 94.38 84 CYS A CA 1
ATOM 657 C C . CYS A 1 84 ? -14.414 -6.390 29.555 1.00 94.38 84 CYS A C 1
ATOM 659 O O . CYS A 1 84 ? -14.470 -6.496 28.334 1.00 94.38 84 CYS A O 1
ATOM 661 N N . ARG A 1 85 ? -14.164 -7.453 30.336 1.00 94.81 85 ARG A N 1
ATOM 662 C CA . ARG A 1 85 ? -13.937 -8.801 29.781 1.00 94.81 85 ARG A CA 1
ATOM 663 C C . ARG A 1 85 ? -15.133 -9.303 28.972 1.00 94.81 85 ARG A C 1
ATOM 665 O O . ARG A 1 85 ? -14.924 -9.798 27.875 1.00 94.81 85 ARG A O 1
ATOM 672 N N . GLN A 1 86 ? -16.356 -9.117 29.473 1.00 94.62 86 GLN A N 1
ATOM 673 C CA . GLN A 1 86 ? -17.570 -9.526 28.755 1.00 94.62 86 GLN A CA 1
ATOM 674 C C . GLN A 1 86 ? -17.716 -8.804 27.411 1.00 94.62 86 GLN A C 1
ATOM 676 O O . GLN A 1 86 ? -18.064 -9.431 26.416 1.00 94.62 86 GLN A O 1
ATOM 681 N N . ILE A 1 87 ? -17.425 -7.500 27.368 1.00 94.50 87 ILE A N 1
ATOM 682 C CA . ILE A 1 87 ? -17.417 -6.725 26.120 1.00 94.50 87 ILE A CA 1
ATOM 683 C C . ILE A 1 87 ? -16.339 -7.243 25.160 1.00 94.50 87 ILE A C 1
ATOM 685 O O . ILE A 1 87 ? -16.593 -7.403 23.969 1.00 94.50 87 ILE A O 1
ATOM 689 N N . LEU A 1 88 ? -15.140 -7.523 25.670 1.00 94.81 88 LEU A N 1
ATOM 690 C CA . LEU A 1 88 ? -14.008 -7.993 24.872 1.00 94.81 88 LEU A CA 1
ATOM 691 C C . LEU A 1 88 ? -14.199 -9.401 24.281 1.00 94.81 88 LEU A C 1
ATOM 693 O O . LEU A 1 88 ? -13.536 -9.724 23.294 1.00 94.81 88 LEU A O 1
ATOM 697 N N . ASP A 1 89 ? -15.093 -10.208 24.855 1.00 94.94 89 ASP A N 1
ATOM 698 C CA . ASP A 1 89 ? -15.461 -11.547 24.369 1.00 94.94 89 ASP A CA 1
ATOM 699 C C . ASP A 1 89 ? -16.506 -11.501 23.235 1.00 94.94 89 ASP A C 1
ATOM 701 O O . ASP A 1 89 ? -16.772 -12.511 22.576 1.00 94.94 89 ASP A O 1
ATOM 705 N N . LEU A 1 90 ? -17.105 -10.332 22.975 1.00 95.00 90 LEU A N 1
ATOM 706 C CA . LEU A 1 90 ? -18.028 -10.155 21.857 1.00 95.00 90 LEU A CA 1
ATOM 707 C C . LEU A 1 90 ? -17.304 -10.352 20.525 1.00 95.00 90 LEU A C 1
ATOM 709 O O . LEU A 1 90 ? -16.168 -9.914 20.341 1.00 95.00 90 LEU A O 1
ATOM 713 N N . LYS A 1 91 ? -17.990 -10.978 19.564 1.00 96.19 91 LYS A N 1
ATOM 714 C CA . LYS A 1 91 ? -17.432 -11.230 18.234 1.00 96.19 91 LYS A CA 1
ATOM 715 C C . LYS A 1 91 ? -17.775 -10.118 17.252 1.00 96.19 91 LYS A C 1
ATOM 717 O O . LYS A 1 91 ? -18.934 -9.714 17.146 1.00 96.19 91 LYS A O 1
ATOM 722 N N . VAL A 1 92 ? -16.781 -9.696 16.482 1.00 96.31 92 VAL A N 1
ATOM 723 C CA . VAL A 1 92 ? -16.866 -8.611 15.498 1.00 96.31 92 VAL A CA 1
ATOM 724 C C . VAL A 1 92 ? -16.282 -9.024 14.153 1.00 96.31 92 VAL A C 1
ATOM 726 O O . VA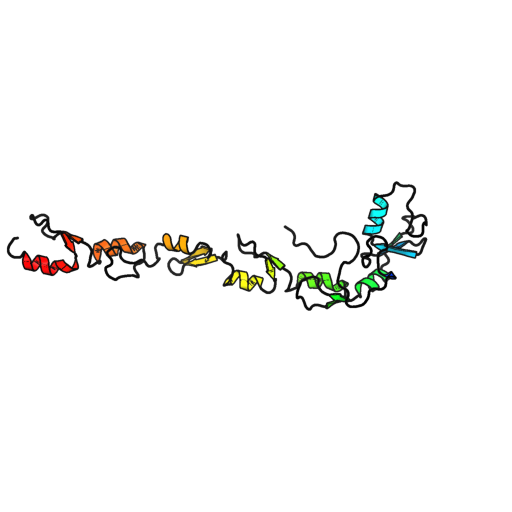L A 1 92 ? -15.527 -9.997 14.053 1.00 96.31 92 VAL A O 1
ATOM 729 N N . LYS A 1 93 ? -16.642 -8.274 13.114 1.00 96.12 93 LYS A N 1
ATOM 730 C CA . LYS A 1 93 ? -16.007 -8.331 11.796 1.00 96.12 93 LYS A CA 1
ATOM 731 C C . LYS A 1 93 ? -14.845 -7.343 11.725 1.00 96.12 93 LYS A C 1
ATOM 733 O O . LYS A 1 93 ? -14.844 -6.314 12.400 1.00 96.12 93 LYS A O 1
ATOM 738 N N . CYS A 1 94 ? -13.858 -7.648 10.888 1.00 95.25 94 CYS A N 1
ATOM 739 C CA . CYS A 1 94 ? -12.804 -6.690 10.570 1.00 95.25 94 CYS A CA 1
ATOM 740 C C . CYS A 1 94 ? -13.376 -5.482 9.808 1.00 95.25 94 CYS A C 1
ATOM 742 O O . CYS A 1 94 ? -14.163 -5.650 8.881 1.00 95.25 94 CYS A O 1
ATOM 744 N N . SER A 1 95 ? -12.927 -4.273 10.154 1.00 93.44 95 SER A N 1
ATOM 745 C CA . SER A 1 95 ? -13.343 -3.028 9.488 1.00 93.44 95 SER A CA 1
ATOM 746 C C . SER A 1 95 ? -12.777 -2.868 8.070 1.00 93.44 95 SER A C 1
ATOM 748 O O . SER A 1 95 ? -13.233 -2.011 7.317 1.00 93.44 95 SER A O 1
ATOM 750 N N . HIS A 1 96 ? -11.771 -3.663 7.689 1.00 94.19 96 HIS A N 1
ATOM 751 C CA . HIS A 1 96 ? -11.195 -3.609 6.348 1.00 94.19 96 HIS A CA 1
ATOM 752 C C . HIS A 1 96 ? -12.114 -4.282 5.326 1.00 94.19 96 HIS A C 1
ATOM 754 O O . HIS A 1 96 ? -12.475 -5.453 5.464 1.00 94.19 96 HIS A O 1
ATOM 760 N N . VAL A 1 97 ? -12.445 -3.544 4.266 1.00 90.88 97 VAL A N 1
ATOM 761 C CA . VAL A 1 97 ? -13.345 -3.996 3.200 1.00 90.88 97 VAL A CA 1
ATOM 762 C C . VAL A 1 97 ? -12.838 -5.300 2.579 1.00 90.88 97 VAL A C 1
ATOM 764 O O . VAL A 1 97 ? -11.689 -5.408 2.158 1.00 90.88 97 VAL A O 1
ATOM 767 N N . GLY A 1 98 ? -13.717 -6.301 2.510 1.00 92.38 98 GLY A N 1
ATOM 768 C CA . GLY A 1 98 ? -13.413 -7.606 1.918 1.00 92.38 98 GLY A CA 1
ATOM 769 C C . GLY A 1 98 ? -12.646 -8.568 2.829 1.00 92.38 98 GLY A C 1
ATOM 770 O O . GLY A 1 98 ? -12.467 -9.723 2.444 1.00 92.38 98 GLY A O 1
ATOM 771 N N . CYS A 1 99 ? -12.237 -8.150 4.032 1.00 96.44 99 CYS A N 1
ATOM 772 C CA . CYS A 1 99 ? -11.618 -9.059 4.988 1.00 96.44 99 CYS A CA 1
ATOM 773 C C . CYS A 1 99 ? -12.654 -10.064 5.529 1.00 96.44 99 CYS A C 1
ATOM 775 O O . CYS A 1 99 ? -13.651 -9.647 6.119 1.00 96.44 99 CYS A O 1
ATOM 777 N N . PRO A 1 100 ? -12.434 -11.386 5.390 1.00 96.00 100 PRO A N 1
ATOM 778 C CA . PRO A 1 100 ? -13.359 -12.397 5.901 1.00 96.00 100 PRO A CA 1
ATOM 779 C C . PRO A 1 100 ? -13.172 -12.674 7.399 1.00 96.00 100 PRO A C 1
ATOM 781 O O . PRO A 1 100 ? -13.860 -13.530 7.952 1.00 96.00 100 PRO A O 1
ATOM 784 N N . TRP A 1 101 ? -12.202 -12.024 8.051 1.00 97.06 101 TRP A N 1
ATOM 785 C CA . TRP A 1 101 ? -11.881 -12.306 9.442 1.00 97.06 101 TRP A CA 1
ATOM 786 C C . TRP A 1 101 ? -13.014 -11.872 10.368 1.00 97.06 101 TRP A C 1
ATOM 788 O O . TRP A 1 101 ? -13.522 -10.748 10.309 1.00 97.06 101 TRP A O 1
ATOM 798 N N . THR A 1 102 ? -13.350 -12.787 11.267 1.00 96.56 102 THR A N 1
ATOM 799 C CA . THR A 1 102 ? -14.268 -12.576 12.375 1.00 96.56 102 THR A CA 1
ATOM 800 C C . T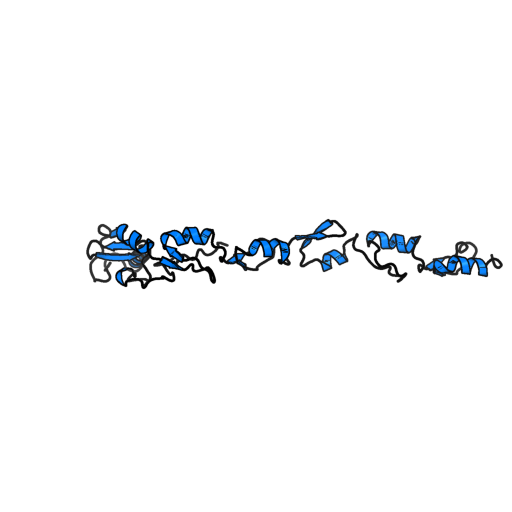HR A 1 102 ? -13.650 -13.160 13.630 1.00 96.56 102 THR A C 1
ATOM 802 O O . THR A 1 102 ? -13.156 -14.290 13.594 1.00 96.56 102 THR A O 1
ATOM 805 N N . GLY A 1 103 ? -13.715 -12.443 14.742 1.00 96.06 103 GLY A N 1
ATOM 806 C CA . GLY A 1 103 ? -13.096 -12.880 15.987 1.00 96.06 103 GLY A CA 1
ATOM 807 C C . GLY A 1 103 ? -13.585 -12.083 17.180 1.00 96.06 103 GLY A C 1
ATOM 808 O O . GLY A 1 103 ? -14.441 -11.213 17.042 1.00 96.06 103 GLY A O 1
ATOM 809 N N . GLU A 1 104 ? -13.066 -12.409 18.358 1.00 96.69 104 GLU A N 1
ATOM 810 C CA . GLU A 1 104 ? -13.341 -11.650 19.577 1.00 96.69 104 GLU A CA 1
ATOM 811 C C . GLU A 1 104 ? -12.753 -10.240 19.480 1.00 96.69 104 GLU A C 1
ATOM 813 O O . GLU A 1 104 ? -11.685 -10.035 18.896 1.00 96.69 104 GLU A O 1
ATOM 818 N N . LEU A 1 105 ? -13.424 -9.270 20.095 1.00 95.31 105 LEU A N 1
ATOM 819 C CA . LEU A 1 105 ? -13.025 -7.868 20.080 1.00 95.31 105 LEU A CA 1
ATOM 820 C C . LEU A 1 105 ? -11.596 -7.663 20.615 1.00 95.31 105 LEU A C 1
ATOM 822 O O . LEU A 1 105 ? -10.841 -6.863 20.062 1.00 95.31 105 LEU A O 1
ATOM 826 N N . ARG A 1 106 ? -11.176 -8.446 21.620 1.00 94.94 106 ARG A N 1
ATOM 827 C CA . ARG A 1 106 ? -9.786 -8.451 22.126 1.00 94.94 106 ARG A CA 1
ATOM 828 C C . ARG A 1 106 ? -8.728 -8.787 21.070 1.00 94.94 106 ARG A C 1
ATOM 830 O O . ARG A 1 106 ? -7.611 -8.293 21.166 1.00 94.94 106 ARG A O 1
ATOM 837 N N . ALA A 1 107 ? -9.068 -9.609 20.079 1.00 95.81 107 ALA A N 1
ATOM 838 C CA . ALA A 1 107 ? -8.139 -10.087 19.056 1.00 95.81 107 ALA A CA 1
ATOM 839 C C . ALA A 1 107 ? -8.059 -9.150 17.839 1.00 95.81 107 ALA A C 1
ATOM 841 O O . ALA A 1 107 ? -7.212 -9.334 16.967 1.00 95.81 107 ALA A O 1
ATOM 842 N N . VAL A 1 108 ? -8.923 -8.130 17.764 1.00 94.38 108 VAL A N 1
ATOM 843 C CA . VAL A 1 108 ? -8.984 -7.212 16.616 1.00 94.38 108 VAL A CA 1
ATOM 844 C C . VAL A 1 108 ? -7.677 -6.457 16.425 1.00 94.38 108 VAL A C 1
ATOM 846 O O . VAL A 1 108 ? -7.230 -6.314 15.291 1.00 94.38 108 VAL A O 1
ATOM 849 N N . GLN A 1 109 ? -7.057 -5.979 17.508 1.00 92.06 109 GLN A N 1
ATOM 850 C CA . GLN A 1 109 ? -5.815 -5.206 17.410 1.00 92.06 109 GLN A CA 1
ATOM 851 C C . GLN A 1 109 ? -4.686 -6.037 16.798 1.00 92.06 109 GLN A C 1
ATOM 853 O O . GLN A 1 109 ? -4.015 -5.575 15.881 1.00 92.06 109 GLN A O 1
ATOM 858 N N . GLU A 1 110 ? -4.516 -7.275 17.264 1.00 94.69 110 GLU A N 1
ATOM 859 C CA . GLU A 1 110 ? -3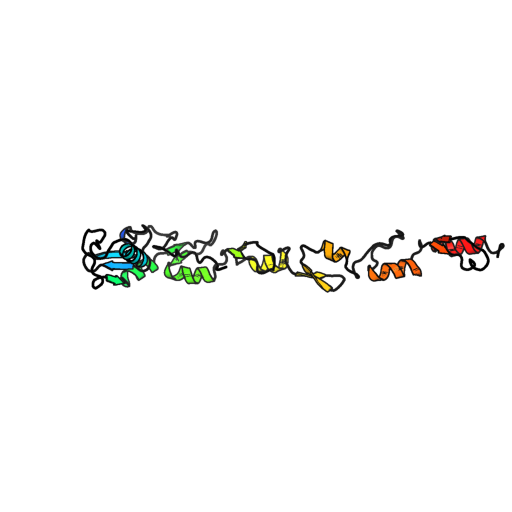.534 -8.215 16.720 1.00 94.69 110 GLU A CA 1
ATOM 860 C C . GLU A 1 110 ? -3.843 -8.543 15.254 1.00 94.69 110 GLU A C 1
ATOM 862 O O . GLU A 1 110 ? -2.970 -8.437 14.397 1.00 94.69 110 GLU A O 1
ATOM 867 N N . HIS A 1 111 ? -5.112 -8.818 14.931 1.00 95.44 111 HIS A N 1
ATOM 868 C CA . HIS A 1 111 ? -5.530 -9.045 13.552 1.00 95.44 111 HIS A CA 1
ATOM 869 C C . HIS A 1 111 ? -5.237 -7.847 12.636 1.00 95.44 111 HIS A C 1
ATOM 871 O O . HIS A 1 111 ? -4.752 -8.039 11.525 1.00 95.44 111 HIS A O 1
ATOM 877 N N . GLN A 1 112 ? -5.516 -6.612 13.062 1.00 92.50 112 GLN A N 1
ATOM 878 C CA . GLN A 1 112 ? -5.279 -5.413 12.251 1.00 92.50 112 GLN A CA 1
ATOM 879 C C . GLN A 1 112 ? -3.793 -5.258 11.885 1.00 92.50 112 GLN A C 1
ATOM 881 O O . GLN A 1 112 ? -3.490 -4.900 10.746 1.00 92.50 112 GLN A O 1
ATOM 886 N N . LEU A 1 113 ? -2.868 -5.614 12.787 1.00 92.56 113 LEU A N 1
ATOM 887 C CA . LEU A 1 113 ? -1.425 -5.559 12.519 1.00 92.56 113 LEU A CA 1
ATOM 888 C C . LEU A 1 113 ? -0.995 -6.455 11.351 1.00 92.56 113 LEU A C 1
ATOM 890 O O . LEU A 1 113 ? -0.050 -6.096 10.650 1.00 92.56 113 LEU A O 1
ATOM 894 N N . GLU A 1 114 ? -1.717 -7.551 11.100 1.00 94.06 114 GLU A N 1
ATOM 895 C CA . GLU A 1 114 ? -1.401 -8.552 10.069 1.00 94.06 114 GLU A CA 1
ATOM 896 C C . GLU A 1 114 ? -2.473 -8.682 8.968 1.00 94.06 114 GLU A C 1
ATOM 898 O O . GLU A 1 114 ? -2.313 -9.443 8.012 1.00 94.06 114 GLU A O 1
ATOM 903 N N . CYS A 1 115 ? -3.556 -7.903 9.044 1.00 96.38 115 CYS A N 1
ATOM 904 C CA . CYS A 1 115 ? -4.657 -7.924 8.087 1.00 96.38 115 CYS A CA 1
ATOM 905 C C . CYS A 1 115 ? -4.159 -7.727 6.649 1.00 96.38 115 CYS A C 1
ATOM 907 O O . CYS A 1 115 ? -3.583 -6.698 6.296 1.00 96.38 115 CYS A O 1
ATOM 909 N N . LEU A 1 116 ? -4.421 -8.715 5.795 1.00 96.44 116 LEU A N 1
ATOM 910 C CA . LEU A 1 116 ? -4.020 -8.704 4.388 1.00 96.44 116 LEU A CA 1
ATOM 911 C C 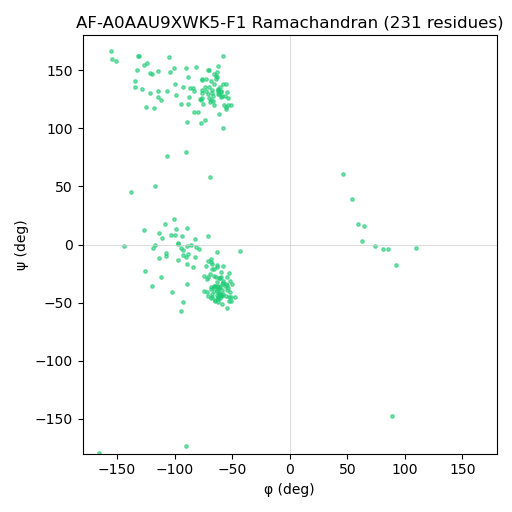. LEU A 1 116 ? -4.838 -7.726 3.527 1.00 96.44 116 LEU A C 1
ATOM 913 O O . LEU A 1 116 ? -4.401 -7.362 2.437 1.00 96.44 116 LEU A O 1
ATOM 917 N N . PHE A 1 117 ? -6.004 -7.309 4.021 1.00 96.62 117 PHE A N 1
ATOM 918 C CA . PHE A 1 117 ? -6.941 -6.398 3.356 1.00 96.62 117 PHE A CA 1
ATOM 919 C C . PHE A 1 117 ? -6.782 -4.942 3.810 1.00 96.62 117 PHE A C 1
ATOM 921 O O . PHE A 1 117 ? -7.513 -4.071 3.346 1.00 96.62 117 PHE A O 1
ATOM 928 N N . GLU A 1 118 ? -5.844 -4.665 4.718 1.00 95.56 118 GLU A N 1
ATOM 929 C CA . GLU A 1 118 ? -5.472 -3.290 5.042 1.00 95.56 118 GLU A CA 1
ATOM 930 C C . GLU A 1 118 ? -4.928 -2.587 3.795 1.00 95.56 118 GLU A C 1
ATOM 932 O O . GLU A 1 118 ? -4.116 -3.154 3.059 1.00 95.56 118 GLU A O 1
ATOM 937 N N . MET A 1 119 ? -5.373 -1.352 3.568 1.00 95.31 119 MET A N 1
ATOM 938 C CA . MET A 1 119 ? -4.870 -0.506 2.491 1.00 95.31 119 MET A CA 1
ATOM 939 C C . MET A 1 119 ? -3.586 0.179 2.948 1.00 95.31 119 MET A C 1
ATOM 941 O O . MET A 1 119 ? -3.611 1.021 3.843 1.00 95.31 119 MET A O 1
ATOM 945 N N . VAL A 1 120 ? -2.473 -0.163 2.310 1.00 95.31 120 VAL A N 1
ATOM 946 C CA . VAL A 1 120 ? -1.143 0.373 2.602 1.00 95.31 120 VAL A CA 1
ATOM 947 C C . VAL A 1 120 ? -0.623 1.183 1.420 1.00 95.31 120 VAL A C 1
ATOM 949 O O . VAL A 1 120 ? -0.950 0.914 0.263 1.00 95.31 120 VAL A O 1
ATOM 952 N N . GLU A 1 121 ? 0.184 2.197 1.711 1.00 96.38 121 GLU A N 1
ATOM 953 C CA . GLU A 1 121 ? 0.836 3.017 0.689 1.00 96.38 121 GLU A CA 1
ATOM 954 C C . GLU A 1 121 ? 1.966 2.236 0.011 1.00 96.38 121 GLU A C 1
ATOM 956 O O . GLU A 1 121 ? 2.692 1.464 0.649 1.00 96.38 121 GLU A O 1
ATOM 961 N N . CYS A 1 122 ? 2.118 2.428 -1.299 1.00 96.44 122 CYS A N 1
ATOM 962 C CA . CYS A 1 122 ? 3.226 1.837 -2.033 1.00 96.44 122 CYS A CA 1
ATOM 963 C C . CYS A 1 122 ? 4.575 2.377 -1.515 1.00 96.44 122 CYS A C 1
ATOM 965 O O . CYS A 1 122 ? 4.754 3.588 -1.419 1.00 96.44 122 CYS A O 1
ATOM 967 N N . PRO A 1 123 ? 5.571 1.514 -1.245 1.00 95.75 123 PRO A N 1
ATOM 968 C CA . PRO A 1 123 ? 6.875 1.952 -0.744 1.00 95.75 123 PRO A CA 1
ATOM 969 C C . PRO A 1 123 ? 7.801 2.525 -1.831 1.00 95.75 123 PRO A C 1
ATOM 971 O O . PRO A 1 123 ? 8.921 2.922 -1.516 1.00 95.75 123 PRO A O 1
ATOM 974 N N . ASN A 1 124 ? 7.405 2.505 -3.110 1.00 95.88 124 ASN A N 1
ATOM 975 C CA . ASN A 1 124 ? 8.220 3.066 -4.189 1.00 95.88 124 ASN A CA 1
ATOM 976 C C . ASN A 1 124 ? 8.123 4.596 -4.183 1.00 95.88 124 ASN A C 1
ATOM 978 O O . ASN A 1 124 ? 7.026 5.154 -4.197 1.00 95.88 124 ASN A O 1
ATOM 982 N N . GLU A 1 125 ? 9.270 5.274 -4.229 1.00 94.06 125 GLU A N 1
ATOM 983 C CA . GLU A 1 125 ? 9.327 6.736 -4.202 1.00 94.06 125 GLU A CA 1
ATOM 984 C C . GLU A 1 125 ? 8.548 7.366 -5.370 1.00 94.06 125 GLU A C 1
ATOM 986 O O . GLU A 1 125 ? 8.740 7.025 -6.539 1.00 94.06 125 GLU A O 1
ATOM 991 N N . GLY A 1 126 ? 7.651 8.299 -5.040 1.00 93.19 126 GLY A N 1
ATOM 992 C CA . GLY A 1 126 ? 6.777 8.979 -5.999 1.00 93.19 126 GLY A CA 1
ATOM 993 C C . GLY A 1 126 ? 5.476 8.238 -6.330 1.00 93.19 126 GLY A C 1
ATOM 994 O O . GLY A 1 126 ? 4.644 8.786 -7.053 1.00 93.19 126 GLY A O 1
ATOM 995 N N . CYS A 1 127 ? 5.263 7.025 -5.811 1.00 96.25 127 CYS A N 1
ATOM 996 C CA . CYS A 1 127 ? 3.983 6.334 -5.927 1.00 96.25 127 CYS A CA 1
ATOM 997 C C . CYS A 1 127 ? 3.054 6.711 -4.766 1.00 96.25 127 CYS A C 1
ATOM 999 O O . CYS A 1 127 ? 3.369 6.459 -3.611 1.00 96.25 127 CYS A O 1
ATOM 1001 N N . GLU A 1 128 ? 1.889 7.273 -5.087 1.00 95.44 128 GLU A N 1
ATOM 1002 C CA . GLU A 1 128 ? 0.853 7.651 -4.108 1.00 95.44 128 GLU A CA 1
ATOM 1003 C C . GLU A 1 128 ? -0.315 6.647 -4.078 1.00 95.44 128 GLU A C 1
ATOM 1005 O O . GLU A 1 128 ? -1.350 6.889 -3.458 1.00 95.44 128 GLU A O 1
ATOM 1010 N N . GLU A 1 129 ? -0.182 5.515 -4.775 1.00 95.06 129 GLU A N 1
ATOM 1011 C CA . GLU A 1 129 ? -1.229 4.497 -4.811 1.00 95.06 129 GLU A CA 1
ATOM 1012 C C . GLU A 1 129 ? -1.296 3.739 -3.482 1.00 95.06 129 GLU A C 1
ATOM 1014 O O . GLU A 1 129 ? -0.278 3.318 -2.921 1.00 95.06 129 GLU A O 1
ATOM 1019 N N . LYS A 1 130 ? -2.527 3.536 -3.004 1.00 95.62 130 LYS A N 1
ATOM 1020 C CA . LYS A 1 130 ? -2.835 2.647 -1.885 1.00 95.62 130 LYS A CA 1
ATOM 1021 C C . LYS A 1 130 ? -3.334 1.320 -2.435 1.00 95.62 130 LYS A C 1
ATOM 1023 O O . LYS A 1 130 ? -4.262 1.293 -3.240 1.00 95.62 130 LYS A O 1
ATOM 1028 N N . VAL A 1 131 ? -2.741 0.229 -1.974 1.00 95.75 131 VAL A N 1
ATOM 1029 C CA . VAL A 1 131 ? -3.071 -1.144 -2.379 1.00 95.75 131 VAL A CA 1
ATOM 1030 C C . VAL A 1 131 ? -3.225 -2.020 -1.143 1.00 95.75 131 VAL A C 1
ATOM 1032 O O . VAL A 1 131 ? -2.779 -1.649 -0.060 1.00 95.75 131 VAL A O 1
ATOM 1035 N N . THR A 1 132 ? -3.864 -3.181 -1.273 1.00 96.62 132 THR A N 1
ATOM 1036 C CA . THR A 1 132 ? -3.980 -4.099 -0.132 1.00 96.62 132 THR A CA 1
ATOM 1037 C C . THR A 1 132 ? -2.592 -4.581 0.304 1.00 96.62 132 THR A C 1
ATOM 1039 O O . THR A 1 132 ? -1.690 -4.755 -0.524 1.00 96.62 132 THR A O 1
ATOM 1042 N N . ARG A 1 133 ? -2.404 -4.854 1.599 1.00 96.19 133 ARG A N 1
ATOM 1043 C CA . ARG A 1 133 ? -1.160 -5.442 2.120 1.00 96.19 133 ARG A CA 1
ATOM 1044 C C . ARG A 1 133 ? -0.798 -6.743 1.403 1.00 96.19 133 ARG A C 1
ATOM 1046 O O . ARG A 1 133 ? 0.381 -7.007 1.180 1.00 96.19 133 ARG A O 1
ATOM 1053 N N . ARG A 1 134 ? -1.792 -7.545 1.015 1.00 96.12 134 ARG A N 1
ATOM 1054 C CA . ARG A 1 134 ? -1.589 -8.756 0.209 1.00 96.12 134 ARG A CA 1
ATOM 1055 C C . ARG A 1 134 ? -0.901 -8.464 -1.125 1.00 96.12 134 ARG A C 1
ATOM 1057 O O . ARG A 1 134 ? -0.014 -9.213 -1.529 1.00 96.12 134 ARG A O 1
ATOM 1064 N N . ASP A 1 135 ? -1.317 -7.396 -1.795 1.00 96.06 135 ASP A N 1
ATOM 1065 C CA . ASP A 1 135 ? -0.944 -7.122 -3.182 1.00 96.06 135 ASP A CA 1
ATOM 1066 C C . ASP A 1 135 ? 0.241 -6.153 -3.297 1.00 96.06 135 ASP A C 1
ATOM 1068 O O . ASP A 1 135 ? 0.863 -6.070 -4.358 1.00 96.06 135 ASP A O 1
ATOM 1072 N N . VAL A 1 136 ? 0.624 -5.471 -2.208 1.00 96.44 136 VAL A N 1
ATOM 1073 C CA . VAL A 1 136 ? 1.678 -4.441 -2.210 1.00 96.44 136 VAL A CA 1
ATOM 1074 C C . VAL A 1 136 ? 3.001 -4.929 -2.792 1.00 96.44 136 VAL A C 1
ATOM 1076 O O . VAL A 1 136 ? 3.662 -4.195 -3.522 1.00 96.44 136 VAL A O 1
ATOM 1079 N N . ASN A 1 137 ? 3.385 -6.181 -2.533 1.00 95.88 137 ASN A N 1
ATOM 1080 C CA . ASN A 1 137 ? 4.635 -6.726 -3.053 1.00 95.88 137 ASN A CA 1
ATOM 1081 C C . ASN A 1 137 ? 4.564 -6.983 -4.566 1.00 95.88 137 ASN A C 1
ATOM 1083 O O . ASN A 1 137 ? 5.512 -6.673 -5.290 1.00 95.88 137 ASN A O 1
ATOM 1087 N N . ASN A 1 138 ? 3.432 -7.503 -5.053 1.00 97.00 138 ASN A N 1
ATOM 1088 C CA . ASN A 1 138 ? 3.212 -7.698 -6.483 1.00 97.00 138 ASN A CA 1
ATOM 1089 C C . ASN A 1 138 ? 3.181 -6.349 -7.212 1.00 97.00 138 ASN A C 1
ATOM 1091 O O . ASN A 1 138 ? 3.926 -6.160 -8.179 1.00 97.00 138 ASN A O 1
ATOM 1095 N N . HIS A 1 139 ? 2.415 -5.392 -6.680 1.00 97.12 139 HIS A N 1
ATOM 1096 C CA . HIS A 1 139 ? 2.361 -4.029 -7.189 1.00 97.12 139 HIS A CA 1
ATOM 1097 C C . HIS A 1 139 ? 3.769 -3.422 -7.259 1.00 97.12 139 HIS A C 1
ATOM 1099 O O . HIS A 1 139 ? 4.221 -3.027 -8.332 1.00 97.12 139 HIS A O 1
ATOM 1105 N N . LYS A 1 140 ? 4.510 -3.422 -6.143 1.00 95.06 140 LYS A N 1
ATOM 1106 C CA . LYS A 1 140 ? 5.855 -2.837 -6.029 1.00 95.06 140 LYS A CA 1
ATOM 1107 C C . LYS A 1 140 ? 6.821 -3.346 -7.102 1.00 95.06 140 LYS A C 1
ATOM 1109 O O . LYS A 1 140 ? 7.570 -2.550 -7.667 1.00 95.06 140 LYS A O 1
ATOM 1114 N N . ILE A 1 141 ? 6.831 -4.658 -7.348 1.00 94.38 141 ILE A N 1
ATOM 1115 C CA . ILE A 1 141 ? 7.845 -5.324 -8.179 1.00 94.38 141 ILE A CA 1
ATOM 1116 C C . ILE A 1 141 ? 7.441 -5.367 -9.655 1.00 94.38 141 ILE A C 1
ATOM 1118 O O . ILE A 1 141 ? 8.307 -5.287 -10.527 1.00 94.38 141 ILE A O 1
ATOM 1122 N N . THR A 1 142 ? 6.149 -5.500 -9.962 1.00 94.69 142 THR A N 1
ATOM 1123 C CA . THR A 1 142 ? 5.711 -5.856 -11.323 1.00 94.69 142 THR A CA 1
ATOM 1124 C C . THR A 1 142 ? 4.815 -4.813 -11.981 1.00 94.69 142 THR A C 1
ATOM 1126 O O . THR A 1 142 ? 4.966 -4.563 -13.179 1.00 94.69 142 THR A O 1
ATOM 1129 N N . GLU A 1 143 ? 3.941 -4.146 -11.230 1.00 95.69 143 GLU A N 1
ATOM 1130 C CA . GLU A 1 143 ? 2.904 -3.275 -11.802 1.00 95.69 143 GLU A CA 1
ATOM 1131 C C . GLU A 1 143 ? 3.270 -1.794 -11.678 1.00 95.69 143 GLU A C 1
ATOM 1133 O O . GLU A 1 143 ? 3.149 -1.044 -12.647 1.00 95.69 143 GLU A O 1
ATOM 1138 N N . CYS A 1 144 ? 3.824 -1.390 -10.534 1.00 96.94 144 CYS A N 1
ATOM 1139 C CA . CYS A 1 144 ? 4.093 -0.006 -10.164 1.00 96.94 144 CYS A CA 1
ATOM 1140 C C . CYS A 1 144 ? 4.950 0.709 -11.210 1.00 96.94 144 CYS A C 1
ATOM 1142 O O . CYS A 1 144 ? 6.104 0.344 -11.438 1.00 96.94 144 CYS A O 1
ATOM 1144 N N . VAL A 1 145 ? 4.428 1.768 -11.830 1.00 96.56 145 VAL A N 1
ATOM 1145 C CA . VAL A 1 145 ? 5.165 2.555 -12.837 1.00 96.56 145 VAL A CA 1
ATOM 1146 C C . VAL A 1 145 ? 6.350 3.328 -12.249 1.00 96.56 145 VAL A C 1
ATOM 1148 O O . VAL A 1 145 ? 7.240 3.749 -12.987 1.00 96.56 145 VAL A O 1
ATOM 1151 N N . TRP A 1 146 ? 6.380 3.487 -10.927 1.00 96.94 146 TRP A N 1
ATOM 1152 C CA . TRP A 1 146 ? 7.467 4.125 -10.187 1.00 96.94 146 TRP A CA 1
ATOM 1153 C C . TRP A 1 146 ? 8.570 3.151 -9.763 1.00 96.94 146 TRP A C 1
ATOM 1155 O O . TRP A 1 146 ? 9.569 3.573 -9.192 1.00 96.94 146 TRP A O 1
ATOM 1165 N N . ARG A 1 147 ? 8.431 1.854 -10.068 1.00 96.75 147 ARG A N 1
ATOM 1166 C CA . ARG A 1 147 ? 9.479 0.872 -9.783 1.00 96.75 147 ARG A CA 1
ATOM 1167 C C . ARG A 1 147 ? 10.758 1.176 -10.563 1.00 96.75 147 ARG A C 1
ATOM 1169 O O . ARG A 1 147 ? 10.715 1.587 -11.730 1.00 96.75 147 ARG A O 1
ATOM 1176 N N . GLU A 1 148 ? 11.887 0.910 -9.926 1.00 96.12 148 GLU A N 1
ATOM 1177 C CA . GLU A 1 148 ? 13.205 1.006 -10.539 1.00 96.12 148 GLU A CA 1
ATOM 1178 C C . GLU A 1 148 ? 13.525 -0.272 -11.327 1.00 96.12 148 GLU A C 1
ATOM 1180 O O . GLU A 1 148 ? 13.338 -1.389 -10.846 1.00 96.12 148 GLU A O 1
ATOM 1185 N N . VAL A 1 149 ? 14.002 -0.110 -12.561 1.00 96.00 149 VAL A N 1
ATOM 1186 C CA . VAL A 1 149 ? 14.438 -1.208 -13.430 1.00 96.00 149 VAL A CA 1
ATOM 1187 C C . VAL A 1 149 ? 15.785 -0.886 -14.058 1.00 96.00 149 VAL A C 1
ATOM 1189 O O . VAL A 1 149 ? 16.102 0.270 -14.332 1.00 96.00 149 VAL A O 1
ATOM 1192 N N . SER A 1 150 ? 16.580 -1.914 -14.344 1.00 97.44 150 SER A N 1
ATOM 1193 C CA . SER A 1 150 ? 17.842 -1.752 -15.065 1.00 97.44 150 SER A CA 1
ATOM 1194 C C . SER A 1 150 ? 17.626 -1.802 -16.573 1.00 97.44 150 SER A C 1
ATOM 1196 O O . SER A 1 150 ? 16.963 -2.695 -17.099 1.00 97.44 150 SER A O 1
ATOM 1198 N N . CYS A 1 151 ? 18.251 -0.877 -17.294 1.00 97.31 151 CYS A N 1
ATOM 1199 C CA . CYS A 1 151 ? 18.227 -0.873 -18.748 1.00 97.31 151 CYS A CA 1
ATOM 1200 C C . CYS A 1 151 ? 18.876 -2.128 -19.330 1.00 97.31 151 CYS A C 1
ATOM 1202 O O . CYS A 1 151 ? 20.022 -2.455 -19.025 1.00 97.31 151 CYS A O 1
ATOM 1204 N N . GLU A 1 152 ? 18.174 -2.788 -20.244 1.00 96.94 152 GLU A N 1
ATOM 1205 C CA . GLU A 1 152 ? 18.638 -3.994 -20.936 1.00 96.94 152 GLU A CA 1
ATOM 1206 C C . GLU A 1 152 ? 19.917 -3.737 -21.754 1.00 96.94 152 GLU A C 1
ATOM 1208 O O . GLU A 1 152 ? 20.754 -4.626 -21.912 1.00 96.94 152 GLU A O 1
ATOM 1213 N N . TYR A 1 153 ? 20.099 -2.496 -22.220 1.00 96.69 153 TYR A N 1
ATOM 1214 C CA . TYR A 1 153 ? 21.206 -2.094 -23.084 1.00 96.69 153 TYR A CA 1
ATOM 1215 C C . TYR A 1 153 ? 22.408 -1.552 -22.308 1.00 96.69 153 TYR A C 1
ATOM 1217 O O . TYR A 1 153 ? 23.542 -1.960 -22.558 1.00 96.69 153 TYR A O 1
ATOM 1225 N N . CYS A 1 154 ? 22.189 -0.608 -21.383 1.00 96.19 154 CYS A N 1
ATOM 1226 C CA . CYS A 1 154 ? 23.273 0.069 -20.662 1.00 96.19 154 CYS A CA 1
ATOM 1227 C C . CYS A 1 154 ? 23.432 -0.338 -19.199 1.00 96.19 154 CYS A C 1
ATOM 1229 O O . CYS A 1 154 ? 24.422 0.061 -18.595 1.00 96.19 154 CYS A O 1
ATOM 1231 N N . ARG A 1 155 ? 22.512 -1.145 -18.655 1.00 96.44 155 ARG A N 1
ATOM 1232 C CA . ARG A 1 155 ? 22.476 -1.599 -17.253 1.00 96.44 155 ARG A CA 1
ATOM 1233 C C . ARG A 1 155 ? 22.305 -0.493 -16.206 1.00 96.44 155 ARG A C 1
ATOM 1235 O O . ARG A 1 155 ? 22.259 -0.804 -15.025 1.00 96.44 155 ARG A O 1
ATOM 1242 N N . VAL A 1 156 ? 22.143 0.763 -16.624 1.00 96.56 156 VAL A N 1
ATOM 1243 C CA . VAL A 1 156 ? 21.800 1.879 -15.731 1.00 96.56 156 VAL A CA 1
ATOM 1244 C C . VAL A 1 156 ? 20.364 1.714 -15.245 1.00 96.56 156 VAL A C 1
ATOM 1246 O O . VAL A 1 156 ? 19.478 1.403 -16.048 1.00 96.56 156 VAL A O 1
ATOM 1249 N N . SER A 1 157 ? 20.149 1.921 -13.951 1.00 96.69 157 SER A N 1
ATOM 1250 C CA . SER A 1 157 ? 18.824 1.896 -13.339 1.00 96.69 157 SER A CA 1
ATOM 1251 C C . SER A 1 157 ? 18.036 3.172 -13.634 1.00 96.69 157 SER A C 1
ATOM 1253 O O . SER A 1 157 ? 18.598 4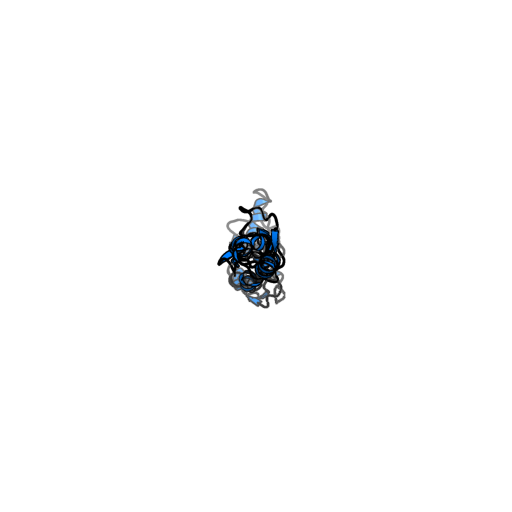.264 -13.719 1.00 96.69 157 SER A O 1
ATOM 1255 N N . PHE A 1 158 ? 16.732 3.029 -13.846 1.00 96.06 158 PHE A N 1
ATOM 1256 C CA . PHE A 1 158 ? 15.809 4.136 -14.069 1.00 96.06 158 PHE A CA 1
ATOM 1257 C C . PHE A 1 158 ? 14.383 3.739 -13.665 1.00 96.06 158 PHE A C 1
ATOM 1259 O O . PHE A 1 158 ? 14.033 2.561 -13.616 1.00 96.06 158 PHE A O 1
ATOM 1266 N N . ILE A 1 159 ? 13.536 4.736 -13.418 1.00 97.06 159 ILE A N 1
ATOM 1267 C CA . ILE A 1 159 ? 12.117 4.532 -13.106 1.00 97.06 159 ILE A CA 1
ATOM 1268 C C . ILE A 1 159 ? 11.338 4.198 -14.383 1.00 97.06 159 ILE A C 1
ATOM 1270 O O . ILE A 1 159 ? 11.456 4.919 -15.377 1.00 97.06 159 ILE A O 1
ATOM 1274 N N . VAL A 1 160 ? 10.487 3.165 -14.358 1.00 96.62 160 VAL A N 1
ATOM 1275 C CA . VAL A 1 160 ? 9.700 2.714 -15.530 1.00 96.62 160 VAL A CA 1
ATOM 1276 C C . VAL A 1 160 ? 8.915 3.851 -16.194 1.00 96.62 160 VAL A C 1
ATOM 1278 O O . VAL A 1 160 ? 8.926 3.958 -17.422 1.00 96.62 160 VAL A O 1
ATOM 1281 N N . LYS A 1 161 ? 8.305 4.750 -15.414 1.00 95.81 161 LYS A N 1
ATOM 1282 C CA . LYS A 1 161 ? 7.616 5.959 -15.901 1.00 95.81 161 LYS A CA 1
ATOM 1283 C C . LYS A 1 161 ? 8.479 6.810 -16.849 1.00 95.81 161 LYS A C 1
ATOM 1285 O O . LYS A 1 161 ? 7.960 7.380 -17.805 1.00 95.81 161 LYS A O 1
ATOM 1290 N N . ASN A 1 162 ? 9.799 6.817 -16.656 1.00 95.75 162 ASN A N 1
ATOM 1291 C CA . ASN A 1 162 ? 10.770 7.599 -17.428 1.00 95.75 162 ASN A CA 1
ATOM 1292 C C . ASN A 1 162 ? 11.473 6.782 -18.535 1.00 95.75 162 ASN A C 1
ATOM 1294 O O . ASN A 1 162 ? 12.457 7.244 -19.118 1.00 95.75 162 ASN A O 1
ATOM 1298 N N . LYS A 1 163 ? 10.977 5.580 -18.874 1.00 96.12 163 LYS A N 1
ATOM 1299 C CA . LYS A 1 163 ? 11.601 4.667 -19.855 1.00 96.12 163 LYS A CA 1
ATOM 1300 C C . LYS A 1 163 ? 11.926 5.329 -21.194 1.00 96.12 163 LYS A C 1
ATOM 1302 O O . LYS A 1 163 ? 13.026 5.157 -21.715 1.00 96.12 163 LYS A O 1
ATOM 1307 N N . GLN A 1 164 ? 10.993 6.106 -21.742 1.00 96.25 164 GLN A N 1
ATOM 1308 C CA . GLN A 1 164 ? 11.196 6.776 -23.031 1.00 96.25 164 GLN A CA 1
ATOM 1309 C C . GLN A 1 164 ? 12.278 7.858 -22.956 1.00 96.25 164 GLN A C 1
ATOM 1311 O O . GLN A 1 164 ? 13.148 7.925 -23.822 1.00 96.25 164 GLN A O 1
ATOM 1316 N N . GLN A 1 165 ? 12.279 8.661 -21.888 1.00 96.69 165 GLN A N 1
ATOM 1317 C CA . GLN A 1 165 ? 13.313 9.674 -21.663 1.00 96.69 165 GLN A CA 1
ATOM 1318 C C . GLN A 1 165 ? 14.698 9.027 -21.557 1.00 96.69 165 GLN A C 1
ATOM 1320 O O . GLN A 1 165 ? 15.643 9.498 -22.188 1.00 96.69 165 GLN A O 1
ATOM 1325 N N . HIS A 1 166 ? 14.805 7.899 -20.849 1.00 96.81 166 HIS A N 1
ATOM 1326 C CA . HIS A 1 166 ? 16.043 7.131 -20.767 1.00 96.81 166 HIS A CA 1
ATOM 1327 C C . HIS A 1 166 ? 16.499 6.597 -22.141 1.00 96.81 166 HIS A C 1
ATOM 1329 O O . HIS A 1 166 ? 17.650 6.799 -22.529 1.00 96.81 166 HIS A O 1
ATOM 1335 N N . HIS A 1 167 ? 15.618 5.948 -22.912 1.00 96.44 167 HIS A N 1
ATOM 1336 C CA . HIS A 1 167 ? 15.956 5.406 -24.239 1.00 96.44 167 HIS A CA 1
ATOM 1337 C C . HIS A 1 167 ? 16.459 6.477 -25.224 1.00 96.44 167 HIS A C 1
ATOM 1339 O O . HIS A 1 167 ? 17.365 6.218 -26.026 1.00 96.44 167 HIS A O 1
ATOM 1345 N N . ASN A 1 168 ? 15.927 7.698 -25.130 1.00 95.44 168 ASN A N 1
ATOM 1346 C CA . ASN A 1 168 ? 16.338 8.820 -25.973 1.00 95.44 168 ASN A CA 1
ATOM 1347 C C . ASN A 1 168 ? 17.805 9.227 -25.758 1.00 95.44 168 ASN A C 1
ATOM 1349 O O . ASN A 1 168 ? 18.468 9.622 -26.717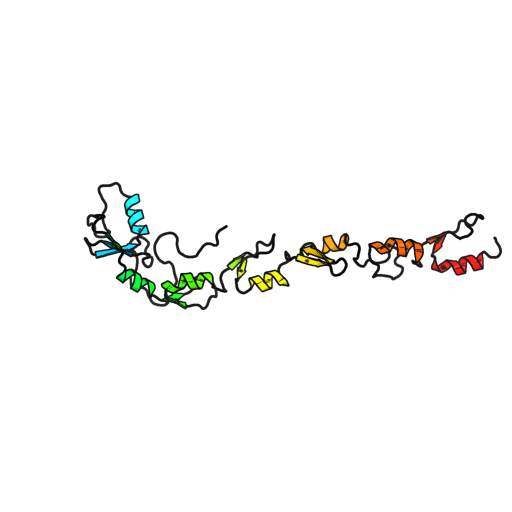 1.00 95.44 168 ASN A O 1
ATOM 1353 N N . VAL A 1 169 ? 18.330 9.078 -24.538 1.00 96.12 169 VAL A N 1
ATOM 1354 C CA . VAL A 1 169 ? 19.707 9.472 -24.177 1.00 96.12 169 VAL A CA 1
ATOM 1355 C C . VAL A 1 169 ? 20.660 8.288 -23.977 1.00 96.12 169 VAL A C 1
ATOM 1357 O O . VAL A 1 169 ? 21.873 8.470 -23.874 1.00 96.12 169 VAL A O 1
ATOM 1360 N N . CYS A 1 170 ? 20.144 7.058 -23.942 1.00 97.56 170 CYS A N 1
ATOM 1361 C CA . CYS A 1 170 ? 20.942 5.862 -23.707 1.00 97.56 170 CYS A CA 1
ATOM 1362 C C . CYS A 1 170 ? 21.923 5.589 -24.865 1.00 97.56 170 CYS A C 1
ATOM 1364 O O . CYS A 1 170 ? 21.534 5.417 -26.023 1.00 97.56 170 CYS A O 1
ATOM 1366 N N . GLN A 1 171 ? 23.214 5.507 -24.526 1.00 97.12 171 GLN A N 1
ATOM 1367 C CA . GLN A 1 171 ? 24.327 5.334 -25.471 1.00 97.12 171 GLN A CA 1
ATOM 1368 C C . GLN A 1 171 ? 24.390 3.940 -26.106 1.00 97.12 171 GLN A C 1
ATOM 1370 O O . GLN A 1 171 ? 24.841 3.781 -27.239 1.00 97.12 171 GLN A O 1
ATOM 1375 N N . LYS A 1 172 ? 23.898 2.922 -25.395 1.00 97.31 172 LYS A N 1
ATOM 1376 C CA . LYS A 1 172 ? 23.852 1.540 -25.891 1.00 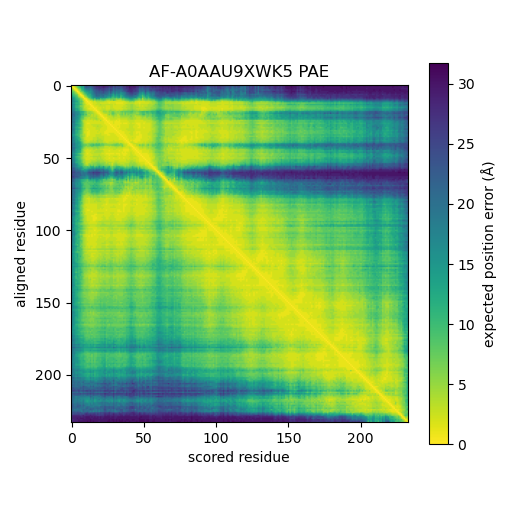97.31 172 LYS A CA 1
ATOM 1377 C C . LYS A 1 172 ? 22.514 1.180 -26.533 1.00 97.31 172 LYS A C 1
ATOM 1379 O O . LYS A 1 172 ? 22.373 0.073 -27.044 1.00 97.31 172 LYS A O 1
ATOM 1384 N N . PHE A 1 173 ? 21.550 2.103 -26.525 1.00 97.50 173 PHE A N 1
ATOM 1385 C CA . PHE A 1 173 ? 20.253 1.891 -27.152 1.00 97.50 173 PHE A CA 1
ATOM 1386 C C . PHE A 1 173 ? 20.426 1.685 -28.667 1.00 97.50 173 PHE A C 1
ATOM 1388 O O . PHE A 1 173 ? 21.170 2.450 -29.295 1.00 97.50 173 PHE A O 1
ATOM 1395 N N . PRO A 1 174 ? 19.787 0.662 -29.259 1.00 97.25 174 PRO A N 1
ATOM 1396 C CA . PRO A 1 174 ? 19.862 0.403 -30.687 1.00 97.25 174 PRO A CA 1
ATOM 1397 C C . PRO A 1 174 ? 19.112 1.488 -31.461 1.00 97.25 174 PRO A C 1
ATOM 1399 O O . PRO A 1 174 ? 17.940 1.763 -31.216 1.00 97.25 174 PRO A O 1
ATOM 1402 N N . VAL A 1 175 ? 19.801 2.099 -32.416 1.00 96.69 175 VAL A N 1
ATOM 1403 C CA . VAL A 1 175 ? 19.253 3.095 -33.332 1.00 96.69 175 VAL A CA 1
ATOM 1404 C C . VAL A 1 175 ? 19.468 2.661 -34.777 1.00 96.69 175 VAL A C 1
ATOM 1406 O O . VAL A 1 175 ? 20.379 1.891 -35.104 1.00 96.69 175 VAL A O 1
ATOM 1409 N N . GLN A 1 176 ? 18.627 3.186 -35.663 1.00 97.00 176 GLN A N 1
ATOM 1410 C CA . GLN A 1 176 ? 18.780 3.001 -37.098 1.00 97.00 176 GLN A CA 1
ATOM 1411 C C . GLN A 1 176 ? 19.802 3.963 -37.700 1.00 97.00 176 GLN A C 1
ATOM 1413 O O . GLN A 1 176 ? 20.026 5.063 -37.194 1.00 97.00 176 GLN A O 1
ATOM 1418 N N . CYS A 1 177 ? 20.413 3.543 -38.805 1.00 96.19 177 CYS A N 1
ATOM 1419 C CA . CYS A 1 177 ? 21.299 4.403 -39.576 1.00 96.19 177 CYS A CA 1
ATOM 1420 C C . CYS A 1 177 ? 20.536 5.622 -40.113 1.00 96.19 177 CYS A C 1
ATOM 1422 O O . CYS A 1 177 ? 19.516 5.463 -40.779 1.00 96.19 177 CYS A O 1
ATOM 1424 N N . THR A 1 178 ? 21.068 6.827 -39.898 1.00 94.81 178 THR A N 1
ATOM 1425 C CA . THR A 1 178 ? 20.485 8.087 -40.398 1.00 94.81 178 THR A CA 1
ATOM 1426 C C . THR A 1 178 ? 20.475 8.174 -41.921 1.00 94.81 178 THR A C 1
ATOM 1428 O O . THR A 1 178 ? 19.584 8.791 -42.491 1.00 94.81 178 THR A O 1
ATOM 1431 N N . ASN A 1 179 ? 21.420 7.503 -42.588 1.00 93.75 179 ASN A N 1
ATOM 1432 C CA . ASN A 1 179 ? 21.458 7.405 -44.050 1.00 93.75 179 ASN A CA 1
ATOM 1433 C C . ASN A 1 179 ? 20.532 6.297 -44.580 1.00 93.75 179 ASN A C 1
ATOM 1435 O O . ASN A 1 179 ? 20.559 6.006 -45.770 1.00 93.75 179 ASN A O 1
ATOM 1439 N N . ASN A 1 180 ? 19.753 5.637 -43.713 1.00 93.19 180 ASN A N 1
ATOM 1440 C CA . ASN A 1 180 ? 18.801 4.582 -44.065 1.00 93.19 180 ASN A CA 1
ATOM 1441 C C . ASN A 1 180 ? 19.416 3.427 -44.877 1.00 93.19 180 ASN A C 1
ATOM 1443 O O . ASN A 1 180 ? 18.778 2.854 -45.755 1.00 93.19 180 ASN A O 1
ATOM 1447 N N . CYS A 1 181 ? 20.646 3.018 -44.544 1.00 93.31 181 CYS A N 1
ATOM 1448 C CA . CYS A 1 181 ? 21.343 1.911 -45.218 1.00 93.31 181 CYS A CA 1
ATOM 1449 C C . CYS A 1 181 ? 20.774 0.508 -44.924 1.00 93.31 181 CYS A C 1
ATOM 1451 O O . CYS A 1 181 ? 21.381 -0.492 -45.300 1.00 93.31 181 CYS A O 1
ATOM 1453 N N . GLY A 1 182 ? 19.637 0.425 -44.224 1.00 92.38 182 GLY A N 1
ATOM 1454 C CA . GLY A 1 182 ? 18.969 -0.817 -43.827 1.00 92.38 182 GLY A CA 1
ATOM 1455 C C . GLY A 1 182 ? 19.359 -1.346 -42.441 1.00 92.38 182 GLY A C 1
ATOM 1456 O O . GLY A 1 182 ? 18.607 -2.125 -41.862 1.00 92.38 182 GLY A O 1
ATOM 1457 N N . LEU A 1 183 ? 20.477 -0.898 -41.856 1.00 93.94 183 LEU A N 1
ATOM 1458 C CA . LEU A 1 183 ? 20.868 -1.294 -40.497 1.00 93.94 183 LEU A CA 1
ATOM 1459 C C . LEU A 1 183 ? 20.046 -0.554 -39.431 1.00 93.94 183 LEU A C 1
ATOM 1461 O O . LEU A 1 183 ? 20.032 0.678 -39.393 1.00 93.94 183 LEU A O 1
ATOM 1465 N N . ARG A 1 184 ? 19.395 -1.323 -38.546 1.00 93.62 184 ARG A N 1
ATOM 1466 C CA . ARG A 1 184 ? 18.473 -0.822 -37.503 1.00 93.62 184 ARG A CA 1
ATOM 1467 C C . ARG A 1 184 ? 18.945 -1.021 -36.056 1.00 93.62 184 ARG A C 1
ATOM 1469 O O . ARG A 1 184 ? 18.370 -0.434 -35.152 1.00 93.62 184 ARG A O 1
ATOM 1476 N N . ASN A 1 185 ? 19.991 -1.822 -35.849 1.00 95.38 185 ASN A N 1
ATOM 1477 C CA . ASN A 1 185 ? 20.478 -2.229 -34.525 1.00 95.38 185 ASN A CA 1
ATOM 1478 C C . ASN A 1 185 ? 21.902 -1.720 -34.262 1.00 95.38 185 ASN A C 1
ATOM 1480 O O . ASN A 1 185 ? 22.799 -2.493 -33.929 1.00 95.38 185 ASN A O 1
ATOM 1484 N N . ILE A 1 186 ? 22.144 -0.426 -34.472 1.00 96.31 186 ILE A N 1
ATOM 1485 C CA . ILE A 1 186 ? 23.449 0.187 -34.210 1.00 96.31 186 ILE A CA 1
ATOM 1486 C C . ILE A 1 186 ? 23.399 0.787 -32.802 1.00 96.31 186 ILE A C 1
ATOM 1488 O O . ILE A 1 186 ? 22.557 1.649 -32.575 1.00 96.31 186 ILE A O 1
ATOM 1492 N N . PRO A 1 187 ? 24.261 0.391 -31.846 1.00 97.19 187 PRO A N 1
ATOM 1493 C CA . PRO A 1 187 ? 24.351 1.105 -30.574 1.00 97.19 187 PRO A CA 1
ATOM 1494 C C . PRO A 1 187 ? 24.612 2.591 -30.833 1.00 97.19 187 PRO A C 1
ATOM 1496 O O . PRO A 1 187 ? 25.502 2.909 -31.626 1.00 97.19 187 PRO A O 1
ATOM 1499 N N . ARG A 1 188 ? 23.853 3.489 -30.197 1.00 97.06 188 ARG A N 1
ATOM 1500 C CA . ARG A 1 188 ? 23.922 4.944 -30.432 1.00 97.06 188 ARG A CA 1
ATOM 1501 C C . ARG A 1 188 ? 25.356 5.485 -30.436 1.00 97.06 188 ARG A C 1
ATOM 1503 O O . ARG A 1 188 ? 25.729 6.193 -31.367 1.00 97.06 188 ARG A O 1
ATOM 1510 N N . GLU A 1 189 ? 26.182 5.073 -29.478 1.00 97.06 189 GLU A N 1
ATOM 1511 C CA . GLU A 1 189 ? 27.601 5.459 -29.378 1.00 97.06 189 GLU A CA 1
ATOM 1512 C C . GLU A 1 189 ? 28.443 5.058 -30.610 1.00 97.06 189 GLU A C 1
ATOM 1514 O O . GLU A 1 189 ? 29.415 5.723 -30.961 1.00 97.06 189 GLU A O 1
ATOM 1519 N N . LYS A 1 190 ? 28.057 3.986 -31.314 1.00 96.88 190 LYS A N 1
ATOM 1520 C CA . LYS A 1 190 ? 28.749 3.460 -32.502 1.00 96.88 190 LYS A CA 1
ATOM 1521 C C . LYS A 1 190 ? 28.204 4.019 -33.813 1.00 96.88 190 LYS A C 1
ATOM 1523 O O . LYS A 1 190 ? 28.768 3.721 -34.868 1.00 96.88 190 LYS A O 1
ATOM 1528 N N . LEU A 1 191 ? 27.140 4.823 -33.783 1.00 96.50 191 LEU A N 1
ATOM 1529 C CA . LEU A 1 191 ? 26.505 5.346 -34.992 1.00 96.50 191 LEU A CA 1
ATOM 1530 C C . LEU A 1 191 ? 27.469 6.200 -35.821 1.00 96.50 191 LEU A C 1
ATOM 1532 O O . LEU A 1 191 ? 27.592 5.985 -37.024 1.00 96.50 191 LEU A O 1
ATOM 1536 N N . LEU A 1 192 ? 28.218 7.105 -35.185 1.00 96.00 192 LEU A N 1
ATOM 1537 C CA . LEU A 1 192 ? 29.187 7.950 -35.891 1.00 96.00 192 LEU A CA 1
ATOM 1538 C C . LEU A 1 192 ? 30.306 7.126 -36.544 1.00 96.00 192 LEU A C 1
ATOM 1540 O O . LEU A 1 192 ? 30.689 7.400 -37.678 1.00 96.00 192 LEU A O 1
ATOM 1544 N N . ALA A 1 193 ? 30.800 6.086 -35.866 1.00 96.75 193 ALA A N 1
ATOM 1545 C CA . ALA A 1 193 ? 31.788 5.170 -36.437 1.00 96.75 193 ALA A CA 1
ATOM 1546 C C . ALA A 1 193 ? 31.207 4.365 -37.613 1.00 96.75 193 ALA A C 1
ATOM 1548 O O . ALA A 1 193 ? 31.857 4.193 -38.642 1.00 96.75 193 ALA A O 1
ATOM 1549 N N . HIS A 1 194 ? 29.953 3.912 -37.512 1.00 95.50 194 HIS A N 1
ATOM 1550 C CA . HIS A 1 194 ? 29.264 3.275 -38.632 1.00 95.50 194 HIS A CA 1
ATOM 1551 C C . HIS A 1 194 ? 29.175 4.209 -39.847 1.00 95.50 194 HIS A C 1
ATOM 1553 O O . HIS A 1 194 ? 29.566 3.803 -40.942 1.00 95.50 194 HIS A O 1
ATOM 1559 N N . LEU A 1 195 ? 28.690 5.442 -39.661 1.00 94.56 195 LEU A N 1
ATOM 1560 C CA . LEU A 1 195 ? 28.537 6.421 -40.740 1.00 94.56 195 LEU A CA 1
ATOM 1561 C C . LEU A 1 195 ? 29.876 6.733 -41.411 1.00 94.56 195 LEU A C 1
ATOM 1563 O O . LEU A 1 195 ? 29.948 6.748 -42.637 1.00 94.56 195 LEU A O 1
ATOM 1567 N N . ARG A 1 196 ? 30.941 6.909 -40.626 1.00 93.19 196 ARG A N 1
ATOM 1568 C CA . ARG A 1 196 ? 32.280 7.220 -41.134 1.00 93.19 196 ARG A CA 1
ATOM 1569 C C . ARG A 1 196 ? 32.904 6.062 -41.910 1.00 93.19 196 ARG A C 1
ATOM 1571 O O . ARG A 1 196 ? 33.423 6.275 -43.001 1.00 93.19 196 ARG A O 1
ATOM 1578 N N . ASP A 1 197 ? 32.834 4.845 -41.372 1.00 92.19 197 ASP A N 1
ATOM 1579 C CA . ASP A 1 197 ? 33.747 3.775 -41.795 1.00 92.19 197 ASP A CA 1
ATOM 1580 C C . ASP A 1 197 ? 33.058 2.645 -42.563 1.00 92.19 197 ASP A C 1
ATOM 1582 O O . ASP A 1 197 ? 33.688 1.977 -43.384 1.00 92.19 197 ASP A O 1
ATOM 1586 N N . ARG A 1 198 ? 31.767 2.404 -42.308 1.00 92.00 198 ARG A N 1
ATOM 1587 C CA . ARG A 1 198 ? 31.087 1.165 -42.735 1.00 92.00 198 ARG A CA 1
ATOM 1588 C C . ARG A 1 198 ? 29.821 1.393 -43.547 1.00 92.00 198 ARG A C 1
ATOM 1590 O O . ARG A 1 198 ? 29.406 0.488 -44.264 1.00 92.00 198 ARG A O 1
ATOM 1597 N N . CYS A 1 199 ? 29.183 2.553 -43.424 1.00 94.88 199 CYS A N 1
ATOM 1598 C CA . CYS A 1 199 ? 27.897 2.820 -44.052 1.00 94.88 199 CYS A CA 1
ATOM 1599 C C . CYS A 1 199 ? 28.026 2.839 -45.588 1.00 94.88 199 CYS A C 1
ATOM 1601 O O . CYS A 1 199 ? 28.757 3.671 -46.134 1.00 94.88 199 CYS A O 1
ATOM 1603 N N . PRO A 1 200 ? 27.299 1.961 -46.306 1.00 93.62 200 PRO A N 1
ATOM 1604 C CA . PRO A 1 200 ? 27.350 1.904 -47.766 1.00 93.62 200 PRO A CA 1
ATOM 1605 C C . PRO A 1 200 ? 26.801 3.169 -48.445 1.00 93.62 200 PRO A C 1
ATOM 1607 O O . PRO A 1 200 ? 27.198 3.496 -49.561 1.00 93.62 200 PRO A O 1
ATOM 1610 N N . LEU A 1 201 ? 25.890 3.876 -47.771 1.00 93.94 201 LEU A N 1
ATOM 1611 C CA . LEU A 1 201 ? 25.218 5.067 -48.292 1.00 93.94 201 LEU A CA 1
ATOM 1612 C C . LEU A 1 201 ? 25.865 6.379 -47.840 1.00 93.94 201 LEU A C 1
ATOM 1614 O O . LEU A 1 201 ? 25.371 7.441 -48.193 1.00 93.94 201 LEU A O 1
ATOM 1618 N N . THR A 1 202 ? 26.956 6.336 -47.069 1.00 94.25 202 THR A N 1
ATOM 1619 C CA . THR A 1 202 ? 27.728 7.552 -46.784 1.00 94.25 202 THR A CA 1
ATOM 1620 C C . THR A 1 202 ? 28.368 8.058 -48.064 1.00 94.25 202 THR A C 1
ATOM 1622 O O . THR A 1 202 ? 29.054 7.297 -48.754 1.00 94.25 202 THR A O 1
ATOM 1625 N N . GLU A 1 203 ? 28.146 9.334 -48.358 1.00 92.94 203 GLU A N 1
ATOM 1626 C CA . GLU A 1 203 ? 28.844 10.033 -49.426 1.00 92.94 203 GLU A CA 1
ATOM 1627 C C . GLU A 1 203 ? 30.309 10.203 -49.047 1.00 92.94 203 GLU A C 1
ATOM 1629 O O . GLU A 1 203 ? 30.643 10.702 -47.972 1.00 92.94 203 GLU A O 1
ATOM 1634 N N . ILE A 1 204 ? 31.182 9.718 -49.921 1.00 92.44 204 ILE A N 1
ATOM 1635 C CA . ILE A 1 204 ? 32.622 9.843 -49.769 1.00 92.44 204 ILE A CA 1
ATOM 1636 C C . ILE A 1 204 ? 33.190 10.570 -50.978 1.00 92.44 204 ILE A C 1
ATOM 1638 O O . ILE A 1 204 ? 32.700 10.423 -52.100 1.00 92.44 204 ILE A O 1
ATOM 1642 N N . ASP A 1 205 ? 34.245 11.331 -50.731 1.00 91.44 205 ASP A N 1
ATOM 1643 C CA . ASP A 1 205 ? 35.044 11.933 -51.785 1.00 91.44 205 ASP A CA 1
ATOM 1644 C C . ASP A 1 205 ? 35.847 10.867 -52.542 1.00 91.44 205 ASP A C 1
ATOM 1646 O O . ASP A 1 205 ? 36.287 9.858 -51.974 1.00 91.44 205 ASP A O 1
ATOM 1650 N N . CYS A 1 206 ? 36.103 11.117 -53.828 1.00 88.44 206 CYS A N 1
ATOM 1651 C CA . CYS A 1 206 ? 37.068 10.324 -54.577 1.00 88.44 206 CYS A CA 1
ATOM 1652 C C . CYS A 1 206 ? 38.455 10.383 -53.913 1.00 88.44 206 CYS A C 1
ATOM 1654 O O . CYS A 1 206 ? 38.949 11.450 -53.550 1.00 88.44 206 CYS A O 1
ATOM 1656 N N . LYS A 1 207 ? 39.150 9.239 -53.838 1.00 87.94 207 LYS A N 1
ATOM 1657 C CA . LYS A 1 207 ? 40.529 9.163 -53.315 1.00 87.94 207 LYS A CA 1
ATOM 1658 C C . LYS A 1 207 ? 41.527 10.055 -54.075 1.00 87.94 207 LYS A C 1
ATOM 1660 O O . LYS A 1 207 ? 42.594 10.358 -53.557 1.00 87.94 207 LYS A O 1
ATOM 1665 N N . TYR A 1 208 ? 41.174 10.472 -55.290 1.00 88.06 208 TYR A N 1
ATOM 1666 C CA . TYR A 1 208 ? 41.948 11.373 -56.142 1.00 88.06 208 TYR A CA 1
ATOM 1667 C C . TYR A 1 208 ? 41.435 12.823 -56.103 1.00 88.06 208 TYR A C 1
ATOM 1669 O O . TYR A 1 208 ? 41.705 13.593 -57.022 1.00 88.06 208 TYR A O 1
ATOM 1677 N N . LYS A 1 209 ? 40.707 13.228 -55.054 1.00 88.56 209 LYS A N 1
ATOM 1678 C CA . LYS A 1 209 ? 40.252 14.617 -54.870 1.00 88.56 209 LYS A CA 1
ATOM 1679 C C . LYS A 1 209 ? 41.394 15.626 -54.919 1.00 88.56 209 LYS A C 1
ATOM 1681 O O . LYS A 1 209 ? 41.287 16.648 -55.587 1.00 88.56 209 LYS A O 1
ATOM 1686 N N . ASN A 1 210 ? 42.531 15.267 -54.328 1.00 86.38 210 ASN A N 1
ATOM 1687 C CA . ASN A 1 210 ? 43.749 16.080 -54.362 1.00 86.38 210 ASN A CA 1
ATOM 1688 C C . ASN A 1 210 ? 44.395 16.162 -55.759 1.00 86.38 210 ASN A C 1
ATOM 1690 O O . ASN A 1 210 ? 45.232 17.026 -55.983 1.00 86.38 210 ASN A O 1
ATOM 1694 N N . LEU A 1 211 ? 44.011 15.281 -56.689 1.00 84.69 211 LEU A N 1
ATOM 1695 C CA . LEU A 1 211 ? 44.441 15.299 -58.092 1.00 84.69 211 LEU A CA 1
ATOM 1696 C C . LEU A 1 211 ? 43.385 15.938 -59.017 1.00 84.69 211 LEU A C 1
ATOM 1698 O O . LEU A 1 211 ? 43.526 15.871 -60.232 1.00 84.69 211 LEU A O 1
ATOM 1702 N N . GLY A 1 212 ? 42.320 16.534 -58.462 1.00 84.69 212 GLY A N 1
ATOM 1703 C CA . GLY A 1 212 ? 41.332 17.318 -59.214 1.00 84.69 212 GLY A CA 1
ATOM 1704 C C . GLY A 1 212 ? 39.943 16.690 -59.376 1.00 84.69 212 GLY A C 1
ATOM 1705 O O . GLY A 1 212 ? 39.054 17.350 -59.910 1.00 84.69 212 GLY A O 1
ATOM 1706 N N . CYS A 1 213 ? 39.689 15.464 -58.897 1.00 87.12 213 CYS A N 1
ATOM 1707 C CA . CYS A 1 213 ? 38.336 14.888 -58.966 1.00 87.12 213 CYS A CA 1
ATOM 1708 C C . CYS A 1 213 ? 37.423 15.436 -57.857 1.00 87.12 213 CYS A C 1
ATOM 1710 O O . CYS A 1 213 ? 37.611 15.142 -56.682 1.00 87.12 213 CYS A O 1
ATOM 1712 N N . GLN A 1 214 ? 36.385 16.185 -58.229 1.00 86.62 214 GLN A N 1
ATOM 1713 C CA . GLN A 1 214 ? 35.460 16.821 -57.276 1.00 86.62 214 GLN A CA 1
ATOM 1714 C C . GLN A 1 214 ? 34.210 15.981 -56.965 1.00 86.62 214 GLN A C 1
ATOM 1716 O O . GLN A 1 214 ? 33.293 16.453 -56.300 1.00 86.62 214 GLN A O 1
ATOM 1721 N N . ASN A 1 215 ? 34.148 14.736 -57.442 1.00 87.62 215 ASN A N 1
ATOM 1722 C CA . ASN A 1 215 ? 32.956 13.909 -57.287 1.00 87.62 215 ASN A CA 1
ATOM 1723 C C . ASN A 1 215 ? 32.861 13.323 -55.869 1.00 87.62 215 ASN A C 1
ATOM 1725 O O . ASN A 1 215 ? 33.758 12.597 -55.429 1.00 87.62 215 ASN A O 1
ATOM 1729 N N . ALA A 1 216 ? 31.728 13.576 -55.213 1.00 89.56 216 ALA A N 1
ATOM 1730 C CA . ALA A 1 216 ? 31.257 12.835 -54.050 1.00 89.56 216 ALA A CA 1
ATOM 1731 C C . ALA A 1 216 ? 30.194 11.824 -54.498 1.00 89.56 216 ALA A C 1
ATOM 1733 O O . ALA A 1 216 ? 29.356 12.112 -55.353 1.00 89.56 216 ALA A O 1
ATOM 1734 N N . PHE A 1 217 ? 30.247 10.608 -53.965 1.00 89.75 217 PHE A N 1
ATOM 1735 C CA . PHE A 1 217 ? 29.290 9.556 -54.307 1.00 89.75 217 PHE A CA 1
ATOM 1736 C C . PHE A 1 217 ? 29.100 8.588 -53.134 1.00 89.75 217 PHE A C 1
ATOM 1738 O O . PHE A 1 217 ? 29.987 8.462 -52.285 1.00 89.75 217 PHE A O 1
ATOM 1745 N N . PRO A 1 218 ? 27.976 7.848 -53.078 1.00 91.81 218 PRO A N 1
ATOM 1746 C CA . PRO A 1 218 ? 27.772 6.820 -52.064 1.00 91.81 218 PRO A CA 1
ATOM 1747 C C . PRO A 1 218 ? 28.904 5.791 -52.076 1.00 91.81 218 PRO A C 1
ATOM 1749 O O . PRO A 1 218 ? 29.295 5.312 -53.144 1.00 91.81 218 PRO A O 1
ATOM 1752 N N . ARG A 1 219 ? 29.385 5.378 -50.901 1.00 91.88 219 ARG A N 1
ATOM 1753 C CA . ARG A 1 219 ? 30.460 4.380 -50.752 1.00 91.88 219 ARG A CA 1
ATOM 1754 C C . ARG A 1 219 ? 30.224 3.103 -51.573 1.00 91.88 219 ARG A C 1
ATOM 1756 O O . ARG A 1 219 ? 31.183 2.543 -52.107 1.00 91.88 219 ARG A O 1
ATOM 1763 N N . THR A 1 220 ? 28.978 2.659 -51.755 1.00 91.38 220 THR A N 1
ATOM 1764 C CA . THR A 1 220 ? 28.624 1.539 -52.657 1.00 91.38 220 THR A CA 1
ATOM 1765 C C . THR A 1 220 ? 29.108 1.722 -54.096 1.00 91.38 220 THR A C 1
ATOM 1767 O O . THR A 1 220 ? 29.485 0.748 -54.747 1.00 91.38 220 THR A O 1
ATOM 1770 N N . ARG A 1 221 ? 29.131 2.958 -54.602 1.00 89.06 221 ARG A N 1
ATOM 1771 C CA . ARG A 1 221 ? 29.482 3.298 -55.987 1.00 89.06 221 ARG A CA 1
ATOM 1772 C C . ARG A 1 221 ? 30.983 3.472 -56.216 1.00 89.06 221 ARG A C 1
ATOM 1774 O O . ARG A 1 221 ? 31.385 3.648 -57.362 1.00 89.06 221 ARG A O 1
ATOM 1781 N N . THR A 1 222 ? 31.822 3.318 -55.188 1.00 87.88 222 THR A N 1
ATOM 1782 C CA . THR A 1 222 ? 33.288 3.475 -55.287 1.00 87.88 222 THR A CA 1
ATOM 1783 C C . THR A 1 222 ? 33.906 2.661 -56.420 1.00 87.88 222 THR A C 1
ATOM 1785 O O . THR A 1 222 ? 34.663 3.191 -57.229 1.00 87.88 222 THR A O 1
ATOM 1788 N N . LYS A 1 223 ? 33.554 1.373 -56.526 1.00 87.00 223 LYS A N 1
ATOM 1789 C CA . LYS A 1 223 ? 34.084 0.501 -57.586 1.00 87.00 223 LYS A CA 1
ATOM 1790 C C . LYS A 1 223 ? 33.621 0.937 -58.978 1.00 87.00 223 LYS A C 1
ATOM 1792 O O . LYS A 1 223 ? 34.388 0.825 -59.926 1.00 87.00 223 LYS A O 1
ATOM 1797 N N . SER A 1 224 ? 32.383 1.415 -59.100 1.00 87.06 224 SER A N 1
ATOM 1798 C CA . SER A 1 224 ? 31.829 1.876 -60.376 1.00 87.06 224 SER A CA 1
ATOM 1799 C C . SER A 1 224 ? 32.473 3.186 -60.823 1.00 87.06 224 SER A C 1
ATOM 1801 O O . SER A 1 224 ? 32.840 3.303 -61.984 1.00 87.06 224 SER A O 1
ATOM 1803 N N . HIS A 1 225 ? 32.645 4.141 -59.906 1.00 85.38 225 HIS A N 1
ATOM 1804 C CA . HIS A 1 225 ? 33.277 5.428 -60.188 1.00 85.38 225 HIS A CA 1
ATOM 1805 C C . HIS A 1 225 ? 34.740 5.263 -60.623 1.00 85.38 225 HIS A C 1
ATOM 1807 O O . HIS A 1 225 ? 35.141 5.809 -61.648 1.00 85.38 225 HIS A O 1
ATOM 1813 N N . LEU A 1 226 ? 35.519 4.448 -59.898 1.00 84.62 226 LEU A N 1
ATOM 1814 C CA . LEU A 1 226 ? 36.918 4.188 -60.249 1.00 84.62 226 LEU A CA 1
ATOM 1815 C C . LEU A 1 226 ? 37.055 3.537 -61.633 1.00 84.62 226 LEU A C 1
ATOM 1817 O O . LEU A 1 226 ? 37.972 3.885 -62.359 1.00 84.62 226 LEU A O 1
ATOM 1821 N N . LYS A 1 227 ? 36.137 2.641 -62.022 1.00 82.38 227 LYS A N 1
ATOM 1822 C CA . LYS A 1 227 ? 36.140 2.009 -63.354 1.00 82.38 227 LYS A CA 1
ATOM 1823 C C . LYS A 1 227 ? 35.734 2.949 -64.492 1.00 82.38 227 LYS A C 1
ATOM 1825 O O . LYS A 1 227 ? 36.161 2.732 -65.617 1.00 82.38 227 LYS A O 1
ATOM 1830 N N . SER A 1 228 ? 34.888 3.947 -64.237 1.00 76.06 228 SER A N 1
ATOM 1831 C CA . SER A 1 228 ? 34.465 4.893 -65.279 1.00 76.06 228 SER A CA 1
ATOM 1832 C C . SER A 1 228 ? 35.451 6.042 -65.493 1.00 76.06 228 SER A C 1
ATOM 1834 O O . SER A 1 228 ? 35.433 6.649 -66.555 1.00 76.06 228 SER A O 1
ATOM 1836 N N . HIS A 1 229 ? 36.326 6.317 -64.520 1.00 66.06 229 HIS A N 1
ATOM 1837 C CA . HIS A 1 229 ? 37.289 7.426 -64.561 1.00 66.06 229 HIS A CA 1
ATOM 1838 C C . HIS A 1 229 ? 38.756 6.963 -64.637 1.00 66.06 229 HIS A C 1
ATOM 1840 O O . HIS A 1 229 ? 39.663 7.783 -64.539 1.00 66.06 229 HIS A O 1
ATOM 1846 N N . THR A 1 230 ? 39.019 5.669 -64.866 1.00 58.00 230 THR A N 1
ATOM 1847 C CA . THR A 1 230 ? 40.374 5.112 -65.074 1.00 58.00 230 THR A CA 1
ATOM 1848 C C . THR A 1 230 ? 41.101 5.637 -66.320 1.00 58.00 230 THR A C 1
ATOM 1850 O O . THR A 1 230 ? 42.268 5.313 -66.493 1.00 58.00 230 THR A O 1
ATOM 1853 N N . GLY A 1 231 ? 40.445 6.431 -67.177 1.00 54.78 231 GLY A N 1
ATOM 1854 C CA . GLY A 1 231 ? 41.063 7.110 -68.327 1.00 54.78 231 GLY A CA 1
ATOM 1855 C C . GLY A 1 231 ? 41.156 8.640 -68.209 1.00 54.78 231 GLY A C 1
ATOM 1856 O O . GLY A 1 231 ? 41.513 9.285 -69.188 1.00 54.78 231 GLY A O 1
ATOM 1857 N N . SER A 1 232 ? 40.790 9.231 -67.064 1.00 54.38 232 SER A N 1
ATOM 1858 C CA . SER A 1 232 ? 40.756 10.696 -66.851 1.00 54.38 232 SER A CA 1
ATOM 1859 C C . SER A 1 232 ? 41.556 11.161 -65.624 1.00 54.38 232 SER A C 1
ATOM 1861 O O . SER A 1 232 ? 41.413 12.304 -65.194 1.00 54.38 232 SER A O 1
ATOM 1863 N N . HIS A 1 233 ? 42.369 10.268 -65.061 1.00 47.25 233 HIS A N 1
ATOM 1864 C CA . HIS A 1 233 ? 43.341 10.506 -63.994 1.00 47.25 233 HIS A CA 1
ATOM 1865 C C . HIS A 1 233 ? 44.737 10.195 -64.515 1.00 47.25 233 HIS A C 1
ATOM 1867 O O . HIS A 1 233 ? 45.673 10.901 -64.089 1.00 47.25 233 HIS A O 1
#

Mean predicted aligned error: 9.98 Å

Radius of gyration: 39.51 Å; Cα contacts (8 Å, |Δi|>4): 327; chains: 1; bounding box: 74×36×114 Å